Protein AF-A0A383BXE0-F1 (afdb_monomer_lite)

pLDDT: mean 88.2, std 10.71, range [55.31, 98.31]

Sequence (243 aa):
VATLEISNMLYALTADAVHRALTLAEAHLPPSVVTIILVLNEDNIRPATIVYRRQNRGQTRISANNARRIDILPSRVLNSPTNTTIYRWPEVAIGVALKGRVQFFDPEVPLRHQLAAVVSVGAKIGEGWNLWGSYFHDITNDFSTNRPPASSLPHVRSEINQYLVHGATGLDALYLERRGTFRENWHYRAYAGVLEEMYSGAGGEIIFQPFQSRFAFGASLNAVRRRDYDRGWGLLDWKVVTG

Radius of gyration: 24.39 Å; chains: 1; bounding box: 65×35×62 Å

Structure (mmCIF, N/CA/C/O backbone):
data_AF-A0A383BXE0-F1
#
_entry.id   AF-A0A383BXE0-F1
#
loop_
_atom_site.group_PDB
_atom_site.id
_atom_site.type_symbol
_atom_site.label_atom_id
_atom_site.label_alt_id
_atom_site.label_comp_id
_atom_site.label_asym_id
_atom_site.label_entity_id
_atom_site.label_seq_id
_atom_site.pdbx_PDB_ins_code
_atom_site.Cartn_x
_atom_site.Cartn_y
_atom_site.Cartn_z
_atom_site.occupancy
_atom_site.B_iso_or_equiv
_atom_site.auth_seq_id
_atom_site.auth_comp_id
_atom_site.auth_asym_id
_atom_site.auth_atom_id
_atom_site.pdbx_PDB_model_num
ATOM 1 N N . VAL A 1 1 ? -19.764 -6.899 29.236 1.00 91.12 1 VAL A N 1
ATOM 2 C CA . VAL A 1 1 ? -19.142 -6.065 28.175 1.00 91.12 1 VAL A CA 1
ATOM 3 C C . VAL A 1 1 ? -18.747 -6.991 27.041 1.00 91.12 1 VAL A C 1
ATOM 5 O O . VAL A 1 1 ? -18.363 -8.112 27.342 1.00 91.12 1 VAL A O 1
ATOM 8 N N . ALA A 1 2 ? -18.862 -6.566 25.787 1.00 92.81 2 ALA A N 1
ATOM 9 C CA . ALA A 1 2 ? -18.345 -7.304 24.636 1.00 92.81 2 ALA A CA 1
ATOM 10 C C . ALA A 1 2 ? -17.391 -6.406 23.849 1.00 92.81 2 ALA A C 1
ATOM 12 O O . ALA A 1 2 ? -17.671 -5.217 23.702 1.00 92.81 2 ALA A O 1
ATOM 13 N N . THR A 1 3 ? -16.295 -6.969 23.344 1.00 93.88 3 THR A N 1
ATOM 14 C CA . THR A 1 3 ? -15.369 -6.254 22.463 1.00 93.88 3 THR A CA 1
ATOM 15 C C . THR A 1 3 ? -15.400 -6.897 21.086 1.00 93.88 3 THR A C 1
ATOM 17 O O . THR A 1 3 ? -15.281 -8.114 20.977 1.00 93.88 3 THR A O 1
ATOM 20 N N . LEU A 1 4 ? -15.583 -6.083 20.055 1.00 93.31 4 LEU A N 1
ATOM 21 C CA . LEU A 1 4 ? -15.674 -6.488 18.660 1.00 93.31 4 LEU A CA 1
ATOM 22 C C . LEU A 1 4 ? -14.632 -5.702 17.866 1.00 93.31 4 LEU A C 1
ATOM 24 O O . LEU A 1 4 ? -14.437 -4.519 18.126 1.00 93.31 4 LEU A O 1
ATOM 28 N N . GLU A 1 5 ? -13.991 -6.338 16.894 1.00 92.38 5 GLU A N 1
ATOM 29 C CA . GLU A 1 5 ? -13.170 -5.656 15.893 1.00 92.38 5 GLU A CA 1
ATOM 30 C C . GLU A 1 5 ? -13.887 -5.734 14.552 1.00 92.38 5 GLU A C 1
ATOM 32 O O . GLU A 1 5 ? -14.387 -6.801 14.188 1.00 92.38 5 GLU A O 1
ATOM 37 N N . ILE A 1 6 ? -13.967 -4.616 13.833 1.00 91.75 6 ILE A N 1
ATOM 38 C CA . ILE A 1 6 ? -14.583 -4.582 12.506 1.00 91.75 6 ILE A CA 1
ATOM 39 C C . ILE A 1 6 ? -13.658 -3.938 11.489 1.00 91.75 6 ILE A C 1
ATOM 41 O O . ILE A 1 6 ? -12.983 -2.955 11.786 1.00 91.75 6 ILE A O 1
ATOM 45 N N . SER A 1 7 ? -13.713 -4.450 10.265 1.00 89.38 7 SER A N 1
ATOM 46 C CA . SER A 1 7 ? -13.117 -3.809 9.101 1.00 89.38 7 SER A CA 1
ATOM 47 C C . SER A 1 7 ? -14.194 -3.368 8.131 1.00 89.38 7 SER A C 1
ATOM 49 O O . SER A 1 7 ? -15.120 -4.121 7.828 1.00 89.38 7 SER A O 1
ATOM 51 N N . ASN A 1 8 ? -14.075 -2.134 7.646 1.00 89.00 8 ASN A N 1
ATOM 52 C CA . ASN A 1 8 ? -14.979 -1.604 6.641 1.00 89.00 8 ASN A CA 1
ATOM 53 C C . ASN A 1 8 ? -14.431 -1.892 5.236 1.00 89.00 8 ASN A C 1
ATOM 55 O O . ASN A 1 8 ? -13.456 -1.283 4.814 1.00 89.00 8 ASN A O 1
ATOM 59 N N . MET A 1 9 ? -15.064 -2.826 4.524 1.00 79.81 9 MET A N 1
ATOM 60 C CA . MET A 1 9 ? -14.695 -3.202 3.149 1.00 79.81 9 MET A CA 1
ATOM 61 C C . MET A 1 9 ? -15.760 -2.817 2.113 1.00 79.81 9 MET A C 1
ATOM 63 O O . MET A 1 9 ? -15.552 -3.017 0.923 1.00 79.81 9 MET A O 1
ATOM 67 N N . LEU A 1 10 ? -16.920 -2.319 2.557 1.00 84.62 10 LEU A N 1
ATOM 68 C CA . LEU A 1 10 ? -18.111 -2.163 1.711 1.00 84.62 10 LEU A CA 1
ATOM 69 C C . LEU A 1 10 ? -18.700 -0.753 1.749 1.00 84.62 10 LEU A C 1
ATOM 71 O O . LEU A 1 10 ? -19.227 -0.287 0.743 1.00 84.62 10 LEU A O 1
ATOM 75 N N . TYR A 1 11 ? -18.663 -0.085 2.902 1.00 89.25 11 TYR A N 1
ATOM 76 C CA . TYR A 1 11 ? -19.326 1.202 3.085 1.00 89.25 11 TYR A CA 1
ATOM 77 C C . TYR A 1 11 ? -18.372 2.344 2.747 1.00 89.25 11 TYR A C 1
ATOM 79 O O . TYR A 1 11 ? -17.211 2.322 3.148 1.00 89.25 11 TYR A O 1
ATOM 87 N N . ALA A 1 12 ? -18.877 3.381 2.078 1.00 89.81 12 ALA A N 1
ATOM 88 C CA . ALA A 1 12 ? -18.089 4.577 1.781 1.00 89.81 12 ALA A CA 1
ATOM 89 C C . ALA A 1 12 ? -17.698 5.350 3.055 1.00 89.81 12 ALA A C 1
ATOM 91 O O . ALA A 1 12 ? -16.615 5.921 3.129 1.00 89.81 12 ALA A O 1
ATOM 92 N N . LEU A 1 13 ? -18.573 5.349 4.068 1.00 90.75 13 LEU A N 1
ATOM 93 C CA . LEU A 1 13 ? -18.340 5.998 5.354 1.00 90.75 13 LEU A CA 1
ATOM 94 C C . LEU A 1 13 ? -18.167 4.953 6.456 1.00 90.75 13 LEU A C 1
ATOM 96 O O . LEU A 1 13 ? -19.032 4.098 6.663 1.00 90.75 13 LEU A O 1
ATOM 100 N N . THR A 1 14 ? -17.098 5.080 7.245 1.00 89.81 14 THR A N 1
ATOM 101 C CA . THR A 1 14 ? -16.869 4.222 8.420 1.00 89.81 14 THR A CA 1
ATOM 102 C C . THR A 1 14 ? -18.019 4.324 9.431 1.00 89.81 14 THR A C 1
ATOM 104 O O . THR A 1 14 ? -18.360 3.337 10.080 1.00 89.81 14 THR A O 1
ATOM 107 N N . ALA A 1 15 ? -18.693 5.477 9.515 1.00 88.69 15 ALA A N 1
ATOM 108 C CA . ALA A 1 15 ? -19.870 5.663 10.365 1.00 88.69 15 ALA A CA 1
ATOM 109 C C . ALA A 1 15 ? -21.034 4.712 10.015 1.00 88.69 15 ALA A C 1
ATOM 111 O O . ALA A 1 15 ? -21.687 4.198 10.924 1.00 88.69 15 ALA A O 1
ATOM 112 N N . ASP A 1 16 ? -21.259 4.416 8.731 1.00 91.31 16 ASP A N 1
ATOM 113 C CA . ASP A 1 16 ? -22.326 3.503 8.295 1.00 91.31 16 ASP A CA 1
ATOM 114 C C . ASP A 1 16 ? -21.989 2.050 8.644 1.00 91.31 16 ASP A C 1
ATOM 116 O O . ASP A 1 16 ? -22.837 1.307 9.150 1.00 91.31 16 ASP A O 1
ATOM 120 N N . ALA A 1 17 ? -20.722 1.660 8.460 1.00 92.25 17 ALA A N 1
ATOM 121 C CA . ALA A 1 17 ? -20.222 0.354 8.882 1.00 92.25 17 ALA A CA 1
ATOM 122 C C . ALA A 1 17 ? -20.379 0.161 10.400 1.00 92.25 17 ALA A C 1
ATOM 124 O O . ALA A 1 17 ? -20.851 -0.884 10.856 1.00 92.25 17 ALA A O 1
ATOM 125 N N . VAL A 1 18 ? -20.054 1.194 11.182 1.00 91.75 18 VAL A N 1
ATOM 126 C CA . VAL A 1 18 ? -20.250 1.222 12.638 1.00 91.75 18 VAL A CA 1
ATOM 127 C C . VAL A 1 18 ? -21.726 1.101 12.996 1.00 91.75 18 VAL A C 1
ATOM 129 O O . VAL A 1 18 ? -22.082 0.259 13.820 1.00 91.75 18 VAL A O 1
ATOM 132 N N . HIS A 1 19 ? -22.601 1.893 12.374 1.00 89.81 19 HIS A N 1
ATOM 133 C CA . HIS A 1 19 ? -24.039 1.834 12.626 1.00 89.81 19 HIS A CA 1
ATOM 134 C C . HIS A 1 19 ? -24.594 0.431 12.360 1.00 89.81 19 HIS A C 1
ATOM 136 O O . HIS A 1 19 ? -25.335 -0.115 13.185 1.00 89.81 19 HIS A O 1
ATOM 142 N N . ARG A 1 20 ? -24.193 -0.192 11.244 1.00 90.88 20 ARG A N 1
ATOM 143 C CA . ARG A 1 20 ? -24.579 -1.565 10.911 1.00 90.88 20 ARG A CA 1
ATOM 144 C C . ARG A 1 20 ? -24.078 -2.562 11.953 1.00 90.88 20 ARG A C 1
ATOM 146 O O . ARG A 1 20 ? -24.867 -3.387 12.415 1.00 90.88 20 ARG A O 1
ATOM 153 N N . ALA A 1 21 ? -22.803 -2.485 12.330 1.00 92.19 21 ALA A N 1
ATOM 154 C CA . ALA A 1 21 ? -22.199 -3.386 13.307 1.00 92.19 21 ALA A CA 1
ATOM 155 C C . ALA A 1 21 ? -22.894 -3.289 14.672 1.00 92.19 21 ALA A C 1
ATOM 157 O O . ALA A 1 21 ? -23.269 -4.309 15.249 1.00 92.19 21 ALA A O 1
ATOM 158 N N . LEU A 1 22 ? -23.136 -2.070 15.159 1.00 90.62 22 LEU A N 1
ATOM 159 C CA . LEU A 1 22 ? -23.835 -1.844 16.422 1.00 90.62 22 LEU A CA 1
ATOM 160 C C . LEU A 1 22 ? -25.296 -2.307 16.360 1.00 90.62 22 LEU A C 1
ATOM 162 O O . LEU A 1 22 ? -25.785 -2.880 17.328 1.00 90.62 22 LEU A O 1
ATOM 166 N N . THR A 1 23 ? -25.984 -2.113 15.231 1.00 89.19 23 THR A N 1
ATOM 167 C CA . THR A 1 23 ? -27.375 -2.568 15.046 1.00 89.19 23 THR A CA 1
ATOM 168 C C . THR A 1 23 ? -27.479 -4.091 15.122 1.00 89.19 23 THR A C 1
ATOM 170 O O . THR A 1 23 ? -28.344 -4.623 15.816 1.00 89.19 23 THR A O 1
ATOM 173 N N . LEU A 1 24 ? -26.568 -4.808 14.456 1.00 90.12 24 LEU A N 1
ATOM 174 C CA . LEU A 1 24 ? -26.498 -6.269 14.541 1.00 90.12 24 LEU A CA 1
ATOM 175 C C . LEU A 1 24 ? -26.139 -6.728 15.958 1.00 90.12 24 LEU A C 1
ATOM 177 O O . LEU A 1 24 ? -26.742 -7.662 16.481 1.00 90.12 24 LEU A O 1
ATOM 181 N N . ALA A 1 25 ? -25.194 -6.051 16.606 1.00 90.00 25 ALA A N 1
ATOM 182 C CA . ALA A 1 25 ? -24.795 -6.381 17.965 1.00 90.00 25 ALA A CA 1
ATOM 183 C C . ALA A 1 25 ? -25.928 -6.148 18.983 1.00 90.00 25 ALA A C 1
ATOM 185 O O . ALA A 1 25 ? -26.097 -6.951 19.896 1.00 90.00 25 ALA A O 1
ATOM 186 N N . GLU A 1 26 ? -26.751 -5.109 18.811 1.00 86.88 26 GLU A N 1
ATOM 187 C CA . GLU A 1 26 ? -27.954 -4.894 19.626 1.00 86.88 26 GLU A CA 1
ATOM 188 C C . GLU A 1 26 ? -28.965 -6.036 19.483 1.00 86.88 26 GLU A C 1
ATOM 190 O O . GLU A 1 26 ? -29.548 -6.450 20.486 1.00 86.88 26 GLU A O 1
ATOM 195 N N . ALA A 1 27 ? -29.141 -6.561 18.268 1.00 88.12 27 ALA A N 1
ATOM 196 C CA . ALA A 1 27 ? -30.085 -7.639 17.984 1.00 88.12 27 ALA A CA 1
ATOM 197 C C . ALA A 1 27 ? -29.598 -9.023 18.451 1.00 88.12 27 ALA A C 1
ATOM 199 O O . ALA A 1 27 ? -30.415 -9.844 18.865 1.00 88.12 27 ALA A O 1
ATOM 200 N N . HIS A 1 28 ? -28.290 -9.292 18.382 1.00 89.25 28 HIS A N 1
ATOM 201 C CA . HIS A 1 28 ? -27.746 -10.644 18.560 1.00 89.25 28 HIS A CA 1
ATOM 202 C C . HIS A 1 28 ? -26.954 -10.864 19.855 1.00 89.25 28 HIS A C 1
ATOM 204 O O . HIS A 1 28 ? -26.787 -12.013 20.263 1.00 89.25 28 HIS A O 1
ATOM 210 N N . LEU A 1 29 ? -26.453 -9.815 20.522 1.00 89.94 29 LEU A N 1
ATOM 211 C CA . LEU A 1 29 ? -25.707 -10.009 21.768 1.00 89.94 29 LEU A CA 1
ATOM 212 C C . LEU A 1 29 ? -26.643 -10.284 22.958 1.00 89.94 29 LEU A C 1
ATOM 214 O O . LEU A 1 29 ? -27.669 -9.604 23.096 1.00 89.94 29 LEU A O 1
ATOM 218 N N . PRO A 1 30 ? -26.256 -11.193 23.879 1.00 91.00 30 PRO A N 1
ATOM 219 C CA . PRO A 1 30 ? -27.046 -11.519 25.063 1.00 91.00 30 PRO A CA 1
ATOM 220 C C . PRO A 1 30 ? -27.429 -10.276 25.883 1.00 91.00 30 PRO A C 1
ATOM 222 O O . PRO A 1 30 ? -26.625 -9.341 25.971 1.00 91.00 30 PRO A O 1
ATOM 225 N N . PRO A 1 31 ? -28.597 -10.254 26.552 1.00 87.31 31 PRO A N 1
ATOM 226 C CA . PRO A 1 31 ? -29.026 -9.120 27.383 1.00 87.31 31 PRO A CA 1
ATOM 227 C C . PRO A 1 31 ? -28.061 -8.757 28.527 1.00 87.31 31 PRO A C 1
ATOM 229 O O . PRO A 1 31 ? -28.065 -7.625 29.006 1.00 87.31 31 PRO A O 1
ATOM 232 N N . SER A 1 32 ? -27.208 -9.697 28.954 1.00 91.38 32 SER A N 1
ATOM 233 C CA . SER A 1 32 ? -26.160 -9.478 29.963 1.00 91.38 32 SER A CA 1
ATOM 234 C C . SER A 1 32 ? -25.040 -8.540 29.491 1.00 91.38 32 SER A C 1
ATOM 236 O O . SER A 1 32 ? -24.306 -7.970 30.301 1.00 91.38 32 SER A O 1
ATOM 238 N N . VAL A 1 33 ? -24.887 -8.345 28.179 1.00 91.62 33 VAL A N 1
ATOM 239 C CA . VAL A 1 33 ? -23.937 -7.381 27.624 1.00 91.62 33 VAL A CA 1
ATOM 240 C C . VAL A 1 33 ? -24.580 -5.999 27.631 1.00 91.62 33 VAL A C 1
ATOM 242 O O . VAL A 1 33 ? -25.530 -5.770 26.899 1.00 91.62 33 VAL A O 1
ATOM 245 N N . VAL A 1 34 ? -24.035 -5.059 28.407 1.00 91.00 34 VAL A N 1
ATOM 246 C CA . VAL A 1 34 ? -24.540 -3.668 28.483 1.00 91.00 34 VAL A CA 1
ATOM 247 C C . VAL A 1 34 ? -23.685 -2.683 27.674 1.00 91.00 34 VAL A C 1
ATOM 249 O O . VAL A 1 34 ? -24.190 -1.693 27.149 1.00 91.00 34 VAL A O 1
ATOM 252 N N . THR A 1 35 ? -22.393 -2.975 27.521 1.00 92.75 35 THR A N 1
ATOM 253 C CA . THR A 1 35 ? -21.432 -2.125 26.804 1.00 92.75 35 THR A CA 1
ATOM 254 C C . THR A 1 35 ? -20.768 -2.915 25.691 1.00 92.75 35 THR A C 1
ATOM 256 O O . THR A 1 35 ? -20.320 -4.044 25.923 1.00 92.75 35 THR A O 1
ATOM 259 N N . ILE A 1 36 ? -20.682 -2.296 24.518 1.00 93.12 36 ILE A N 1
ATOM 260 C CA . ILE A 1 36 ? -19.968 -2.790 23.346 1.00 93.12 36 ILE A CA 1
ATOM 261 C C . ILE A 1 36 ? -18.751 -1.894 23.133 1.00 93.12 36 ILE A C 1
ATOM 263 O O . ILE A 1 36 ? -18.877 -0.675 23.086 1.00 93.12 36 ILE A O 1
ATOM 267 N N . ILE A 1 37 ? -17.577 -2.498 23.016 1.00 94.69 37 ILE A N 1
ATOM 268 C CA . ILE A 1 37 ? -16.335 -1.831 22.638 1.00 94.69 37 ILE A CA 1
ATOM 269 C C . ILE A 1 37 ? -16.033 -2.269 21.208 1.00 94.69 37 ILE A C 1
ATOM 271 O O . ILE A 1 37 ? -15.761 -3.437 20.966 1.00 94.69 37 ILE A O 1
ATOM 275 N N . LEU A 1 38 ? -16.121 -1.355 20.258 1.00 94.44 38 LEU A N 1
ATOM 276 C CA . LEU A 1 38 ? -15.943 -1.613 18.839 1.00 94.44 38 LEU A CA 1
ATOM 277 C C . LEU A 1 38 ? -14.611 -1.016 18.382 1.00 94.44 38 LEU A C 1
ATOM 279 O O . LEU A 1 38 ? -14.475 0.198 18.259 1.00 94.44 38 LEU A O 1
ATOM 283 N N . VAL A 1 39 ? -13.619 -1.866 18.163 1.00 94.00 39 VAL A N 1
ATOM 284 C CA . VAL A 1 39 ? -12.316 -1.482 17.619 1.00 94.00 39 VAL A CA 1
ATOM 285 C C . VAL A 1 39 ? -12.444 -1.379 16.103 1.00 94.00 39 VAL A C 1
ATOM 287 O O . VAL A 1 39 ? -12.858 -2.335 15.443 1.00 94.00 39 VAL A O 1
ATOM 290 N N . LEU A 1 40 ? -12.110 -0.215 15.548 1.00 93.12 40 LEU A N 1
ATOM 291 C CA . LEU A 1 40 ? -12.050 -0.038 14.101 1.00 93.12 40 LEU A CA 1
ATOM 292 C C . LEU A 1 40 ? -10.729 -0.601 13.588 1.00 93.12 40 LEU A C 1
ATOM 294 O O . LEU A 1 40 ? -9.679 -0.302 14.151 1.00 93.12 40 LEU A O 1
ATOM 298 N N . ASN A 1 41 ? -10.786 -1.395 12.527 1.00 91.31 41 ASN A N 1
ATOM 299 C CA . ASN A 1 41 ? -9.634 -1.918 11.811 1.00 91.31 41 ASN A CA 1
ATOM 300 C C . ASN A 1 41 ? -9.742 -1.507 10.335 1.00 91.31 41 ASN A C 1
ATOM 302 O O . ASN A 1 41 ? -10.474 -2.112 9.550 1.00 91.31 41 ASN A O 1
ATOM 306 N N . GLU A 1 42 ? -8.990 -0.480 9.961 1.00 87.94 42 GLU A N 1
ATOM 307 C CA . GLU A 1 42 ? -8.827 -0.020 8.588 1.00 87.94 42 GLU A CA 1
ATOM 308 C C . GLU A 1 42 ? -7.505 -0.576 8.047 1.00 87.94 42 GLU A C 1
ATOM 310 O O . GLU A 1 42 ? -6.428 -0.070 8.342 1.00 87.94 42 GLU A O 1
ATOM 315 N N . ASP A 1 43 ? -7.584 -1.676 7.298 1.00 85.50 43 ASP A N 1
ATOM 316 C CA . ASP A 1 43 ? -6.423 -2.329 6.676 1.00 85.50 43 ASP A CA 1
ATOM 317 C C . ASP A 1 43 ? -5.284 -2.671 7.665 1.00 85.50 43 ASP A C 1
ATOM 319 O O . ASP A 1 43 ? -4.109 -2.382 7.455 1.00 85.50 43 ASP A O 1
ATOM 323 N N . ASN A 1 44 ? -5.656 -3.296 8.785 1.00 89.31 44 ASN A N 1
ATOM 324 C CA . ASN A 1 44 ? -4.833 -3.644 9.953 1.00 89.31 44 ASN A CA 1
ATOM 325 C C . ASN A 1 44 ? -4.311 -2.471 10.790 1.00 89.31 44 ASN A C 1
ATOM 327 O O . ASN A 1 44 ? -3.702 -2.694 11.845 1.00 89.31 44 ASN A O 1
ATOM 331 N N . ILE A 1 45 ? -4.627 -1.238 10.403 1.00 91.19 45 ILE A N 1
ATOM 332 C CA . ILE A 1 45 ? -4.444 -0.049 11.228 1.00 91.19 45 ILE A CA 1
ATOM 333 C C . ILE A 1 45 ? -5.691 0.127 12.091 1.00 91.19 45 ILE A C 1
ATOM 335 O O . ILE A 1 45 ? -6.821 0.054 11.622 1.00 91.19 45 ILE A O 1
ATOM 339 N N . ARG A 1 46 ? -5.489 0.350 13.387 1.00 92.50 46 ARG A N 1
ATOM 340 C CA . ARG A 1 46 ? -6.572 0.573 14.350 1.00 92.50 46 ARG A CA 1
ATOM 341 C C . ARG A 1 46 ? -6.577 2.039 14.755 1.00 92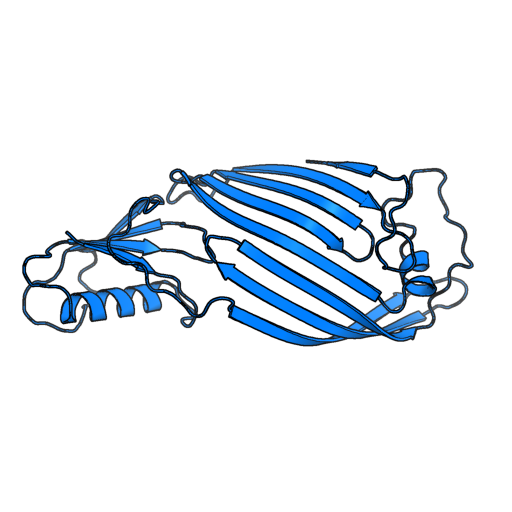.50 46 ARG A C 1
ATOM 343 O O . ARG A 1 46 ? -5.829 2.370 15.670 1.00 92.50 46 ARG A O 1
ATOM 350 N N . PRO A 1 47 ? -7.323 2.930 14.085 1.00 88.75 47 PRO A N 1
ATOM 351 C CA . PRO A 1 47 ? -7.229 4.367 14.343 1.00 88.75 47 PRO A CA 1
ATOM 352 C C . PRO A 1 47 ? -7.986 4.800 15.606 1.00 88.75 47 PRO A C 1
ATOM 354 O O . PRO A 1 47 ? -7.566 5.727 16.294 1.00 88.75 47 PRO A O 1
ATOM 357 N N . ALA A 1 48 ? -9.094 4.133 15.935 1.00 91.88 48 ALA A N 1
ATOM 358 C CA . ALA A 1 48 ? -9.945 4.514 17.058 1.00 91.88 48 ALA A CA 1
ATOM 359 C C . ALA A 1 48 ? -10.771 3.339 17.590 1.00 91.88 48 ALA A C 1
ATOM 361 O O . ALA A 1 48 ? -10.980 2.327 16.915 1.00 91.88 48 ALA A O 1
ATOM 362 N N . THR A 1 49 ? -11.282 3.519 18.805 1.00 93.94 49 THR A N 1
ATOM 363 C CA . THR A 1 49 ? -12.204 2.594 19.462 1.00 93.94 49 THR A CA 1
ATOM 364 C C . THR A 1 49 ? -13.508 3.312 19.778 1.00 93.94 49 THR A C 1
ATOM 366 O O . THR A 1 49 ? -13.502 4.413 20.313 1.00 93.94 49 THR A O 1
ATOM 369 N N . ILE A 1 50 ? -14.640 2.681 19.496 1.00 93.19 50 ILE A N 1
ATOM 370 C CA . ILE A 1 50 ? -15.969 3.220 19.776 1.00 93.19 50 ILE A CA 1
ATOM 371 C C . ILE A 1 50 ? -16.571 2.446 20.944 1.00 93.19 50 ILE A C 1
ATOM 373 O O . ILE A 1 50 ? -16.778 1.240 20.862 1.00 93.19 50 ILE A O 1
ATOM 377 N N . VAL A 1 51 ? -16.880 3.128 22.039 1.00 94.06 51 VAL A N 1
ATOM 378 C CA . VAL A 1 51 ? -17.583 2.549 23.185 1.00 94.06 51 VAL A CA 1
ATOM 379 C C . VAL A 1 51 ? -19.050 2.928 23.100 1.00 94.06 51 VAL A C 1
ATOM 381 O O . VAL A 1 51 ? -19.402 4.100 23.157 1.00 94.06 51 VAL A O 1
ATOM 384 N N . TYR A 1 52 ? -19.911 1.924 22.987 1.00 92.44 52 TYR A N 1
ATOM 385 C CA . TYR A 1 52 ? -21.351 2.085 22.868 1.00 92.44 52 TYR A CA 1
ATOM 386 C C . TYR A 1 52 ? -22.088 1.454 24.056 1.00 92.44 52 TYR A C 1
ATOM 388 O O . TYR A 1 52 ? -21.924 0.269 24.360 1.00 92.44 52 TYR A O 1
ATOM 396 N N . ARG A 1 53 ? -22.931 2.246 24.728 1.00 91.50 53 ARG A N 1
ATOM 397 C CA . ARG A 1 53 ? -23.814 1.795 25.818 1.00 91.50 53 ARG A CA 1
ATOM 398 C C . ARG A 1 53 ? -25.179 1.378 25.260 1.00 91.50 53 ARG A C 1
ATOM 400 O O . ARG A 1 53 ? -25.966 2.238 24.844 1.00 91.50 53 ARG A O 1
ATOM 407 N N . ARG A 1 54 ? -25.478 0.074 25.302 1.00 87.69 54 ARG A N 1
ATOM 408 C CA . ARG A 1 54 ? -26.690 -0.522 24.715 1.00 87.69 54 ARG A CA 1
ATOM 409 C C . ARG A 1 54 ? -27.977 0.053 25.292 1.00 87.69 54 ARG A C 1
ATOM 411 O O . ARG A 1 54 ? -28.043 0.478 26.449 1.00 87.69 54 ARG A O 1
ATOM 418 N N . GLN A 1 55 ? -29.019 0.074 24.469 1.00 79.94 55 GLN A N 1
ATOM 419 C CA . GLN A 1 55 ? -30.318 0.649 24.830 1.00 79.94 55 GLN A CA 1
ATOM 420 C C . GLN A 1 55 ? -31.182 -0.298 25.678 1.00 79.94 55 GLN A C 1
ATOM 422 O O . GLN A 1 55 ? -32.083 0.184 26.361 1.00 79.94 55 GLN A O 1
ATOM 427 N N . ASN A 1 56 ? -30.872 -1.604 25.694 1.00 65.81 56 ASN A N 1
ATOM 428 C CA . ASN A 1 56 ? -31.467 -2.638 26.558 1.00 65.81 56 ASN A CA 1
ATOM 429 C C . ASN A 1 56 ? -33.013 -2.601 26.639 1.00 65.81 56 ASN A C 1
ATOM 431 O O . ASN A 1 56 ? -33.598 -2.703 27.715 1.00 65.81 56 ASN A O 1
ATOM 435 N N . ARG A 1 57 ? -33.692 -2.437 25.491 1.00 60.31 57 ARG A N 1
ATOM 436 C CA . ARG A 1 57 ? -35.171 -2.363 25.403 1.00 60.31 57 ARG A CA 1
ATOM 437 C C . ARG A 1 57 ? -35.803 -3.138 24.236 1.00 60.31 57 ARG A C 1
ATOM 439 O O . ARG A 1 57 ? -36.924 -2.834 23.850 1.00 60.31 57 ARG A O 1
ATOM 446 N N . GLY A 1 58 ? -35.097 -4.094 23.626 1.00 56.41 58 GLY A N 1
ATOM 447 C CA . GLY A 1 58 ? -35.620 -4.827 22.457 1.00 56.41 58 GLY A CA 1
ATOM 448 C C . GLY A 1 58 ? -35.852 -3.949 21.215 1.00 56.41 58 GLY A C 1
ATOM 449 O O . GLY A 1 58 ? -36.499 -4.376 20.264 1.00 56.41 58 GLY A O 1
ATOM 450 N N . GLN A 1 59 ? -35.337 -2.715 21.213 1.00 59.03 59 GLN A N 1
ATOM 451 C CA . GLN A 1 59 ? -35.390 -1.820 20.064 1.00 59.03 59 GLN A CA 1
ATOM 452 C C . GLN A 1 59 ? -34.249 -2.168 19.108 1.00 59.03 59 GLN A C 1
ATOM 454 O O . GLN A 1 59 ? -33.080 -2.124 19.475 1.00 59.03 59 GLN A O 1
ATOM 459 N N . THR A 1 60 ? -34.598 -2.501 17.870 1.00 59.31 60 THR A N 1
ATOM 460 C CA . THR A 1 60 ? -33.659 -2.899 16.809 1.00 59.31 60 THR A CA 1
ATOM 461 C C . THR A 1 60 ? -33.114 -1.715 16.006 1.00 59.31 60 THR A C 1
ATOM 463 O O . THR A 1 60 ? -32.389 -1.913 15.037 1.00 59.31 60 THR A O 1
ATOM 466 N N . ARG A 1 61 ? -33.467 -0.475 16.373 1.00 61.06 61 ARG A N 1
ATOM 467 C CA . ARG A 1 61 ? -33.051 0.748 15.671 1.00 61.06 61 ARG A CA 1
ATOM 468 C C . ARG A 1 61 ? -32.232 1.645 16.589 1.00 61.06 61 ARG A C 1
ATOM 470 O O . ARG A 1 61 ? -32.723 2.104 17.617 1.00 61.06 61 ARG A O 1
ATOM 477 N N . ILE A 1 62 ? -31.008 1.956 16.175 1.00 64.00 62 ILE A N 1
ATOM 478 C CA . ILE A 1 62 ? -30.162 2.941 16.850 1.00 64.00 62 ILE A CA 1
ATOM 479 C C . ILE A 1 62 ? -30.591 4.337 16.385 1.00 64.00 62 ILE A C 1
ATOM 481 O O . ILE A 1 62 ? -30.339 4.721 15.248 1.00 64.00 62 ILE A O 1
ATOM 485 N N . SER A 1 63 ? -31.258 5.098 17.255 1.00 61.66 63 SER A N 1
ATOM 486 C CA . SER A 1 63 ? -31.577 6.506 16.982 1.00 61.66 63 SER A CA 1
ATOM 487 C C . SER A 1 63 ? -30.326 7.388 17.067 1.00 61.66 63 SER A C 1
ATOM 489 O O . SER A 1 63 ? -29.623 7.373 18.082 1.00 61.66 63 SER A O 1
ATOM 491 N N . ALA A 1 64 ? -30.081 8.189 16.024 1.00 56.22 64 ALA A N 1
ATOM 492 C CA . ALA A 1 64 ? -28.957 9.129 15.923 1.00 56.22 64 ALA A CA 1
ATOM 493 C C . ALA A 1 64 ? -28.945 10.198 17.038 1.00 56.22 64 ALA A C 1
ATOM 495 O O . ALA A 1 64 ? -27.897 10.748 17.361 1.00 56.22 64 ALA A O 1
ATOM 496 N N . ASN A 1 65 ? -30.085 10.439 17.696 1.00 56.38 65 ASN A N 1
ATOM 497 C CA . ASN A 1 65 ? -30.227 11.448 18.753 1.00 56.38 65 ASN A CA 1
ATOM 498 C C . ASN A 1 65 ? -29.609 11.048 20.110 1.00 56.38 65 ASN A C 1
ATOM 500 O O . ASN A 1 65 ? -29.683 11.811 21.070 1.00 56.38 65 ASN A O 1
ATOM 504 N N . ASN A 1 66 ? -28.979 9.874 20.215 1.00 62.09 66 ASN A N 1
ATOM 505 C CA . ASN A 1 66 ? -28.394 9.366 21.458 1.00 62.09 66 ASN A CA 1
ATOM 506 C C . ASN A 1 66 ? -26.856 9.467 21.500 1.00 62.09 66 ASN A C 1
ATOM 508 O O . ASN A 1 66 ? -26.190 8.537 21.957 1.00 62.09 66 ASN A O 1
ATOM 512 N N . ALA A 1 67 ? -26.280 10.601 21.083 1.00 62.00 67 ALA A N 1
ATOM 513 C CA . ALA A 1 67 ? -24.828 10.839 21.116 1.00 62.00 67 ALA A CA 1
ATOM 514 C C . ALA A 1 67 ? -24.185 10.552 22.492 1.00 62.00 67 ALA A C 1
ATOM 516 O O . ALA A 1 67 ? -23.073 10.047 22.561 1.00 62.00 67 ALA A O 1
ATOM 517 N N . ARG A 1 68 ? -24.922 10.744 23.599 1.00 72.38 68 ARG A N 1
ATOM 518 C CA . ARG A 1 68 ? -24.470 10.451 24.980 1.00 72.38 68 ARG A CA 1
ATOM 519 C C . ARG A 1 68 ? -24.151 8.972 25.261 1.00 72.38 68 ARG A C 1
ATOM 521 O O . ARG A 1 68 ? -23.708 8.630 26.355 1.00 72.38 68 ARG A O 1
ATOM 528 N N . ARG A 1 69 ? -24.446 8.070 24.324 1.00 81.94 69 ARG A N 1
ATOM 529 C CA . ARG A 1 69 ? -24.185 6.629 24.450 1.00 81.94 69 ARG A CA 1
ATOM 530 C C . ARG A 1 69 ? -22.911 6.188 23.747 1.00 81.94 69 ARG A C 1
ATOM 532 O O . ARG A 1 69 ? -22.556 5.023 23.910 1.00 81.94 69 ARG A O 1
ATOM 539 N N . ILE A 1 70 ? -22.286 7.073 22.973 1.00 87.94 70 ILE A N 1
ATOM 540 C CA . ILE A 1 70 ? -21.110 6.782 22.164 1.00 87.94 70 ILE A CA 1
ATOM 541 C C . ILE A 1 70 ? -19.950 7.621 22.683 1.00 87.94 70 ILE A C 1
ATOM 543 O O . ILE A 1 70 ? -19.991 8.844 22.603 1.00 87.94 70 ILE A O 1
ATOM 547 N N . ASP A 1 71 ? -18.908 6.948 23.152 1.00 90.50 71 ASP A N 1
ATOM 548 C CA . ASP A 1 71 ? -17.624 7.572 23.446 1.00 90.50 71 ASP A CA 1
ATOM 549 C C . ASP A 1 71 ? -16.613 7.082 22.404 1.00 90.50 71 ASP A C 1
ATOM 551 O O . ASP A 1 71 ? -16.502 5.879 22.158 1.00 90.50 71 ASP A O 1
ATOM 555 N N . ILE A 1 72 ? -15.881 8.000 21.772 1.00 90.88 72 ILE A N 1
ATOM 556 C CA . ILE A 1 72 ? -14.765 7.646 20.889 1.00 90.88 72 ILE A CA 1
ATOM 557 C C . ILE A 1 72 ? -13.495 7.746 21.723 1.00 90.88 72 ILE A C 1
ATOM 559 O O . ILE A 1 72 ? -13.226 8.775 22.338 1.00 90.88 72 ILE A O 1
ATOM 563 N N . LEU A 1 73 ? -12.736 6.662 21.746 1.00 92.44 73 LEU A N 1
ATOM 564 C CA . LEU A 1 73 ? -11.504 6.503 22.495 1.00 92.44 73 LEU A CA 1
ATOM 565 C C . LEU A 1 73 ? -10.329 6.252 21.538 1.00 92.44 73 LEU A C 1
ATOM 567 O O . LEU A 1 73 ? -10.547 5.876 20.377 1.00 92.44 73 LEU A O 1
ATOM 571 N N . PRO A 1 74 ? -9.089 6.404 22.032 1.00 90.75 74 PRO A N 1
ATOM 572 C CA . PRO A 1 74 ? -7.888 6.065 21.287 1.00 90.75 74 PRO A CA 1
ATOM 573 C C . PRO A 1 74 ? -7.871 4.643 20.720 1.00 90.75 74 PRO A C 1
ATOM 575 O O . PRO A 1 74 ? -8.680 3.765 21.052 1.00 90.75 74 PRO A O 1
ATOM 578 N N . SER A 1 75 ? -6.895 4.423 19.847 1.00 87.88 75 SER A N 1
ATOM 579 C CA . SER A 1 75 ? -6.578 3.113 19.297 1.00 87.88 75 SER A CA 1
ATOM 580 C C . SER A 1 75 ? -6.400 2.050 20.388 1.00 87.88 75 SER A C 1
ATOM 582 O O . SER A 1 75 ? -5.731 2.274 21.396 1.00 87.88 75 SER A O 1
ATOM 584 N N . ARG A 1 76 ? -6.954 0.856 20.161 1.00 87.81 76 ARG A N 1
ATOM 585 C CA . ARG A 1 76 ? -6.797 -0.306 21.040 1.00 87.81 76 ARG A CA 1
ATOM 586 C C . ARG A 1 76 ? -6.456 -1.539 20.215 1.00 87.81 76 ARG A C 1
ATOM 588 O O . ARG A 1 76 ? -7.015 -1.725 19.143 1.00 87.81 76 ARG A O 1
ATOM 595 N N . VAL A 1 77 ? -5.584 -2.401 20.737 1.00 84.88 77 VAL A N 1
ATOM 596 C CA . VAL A 1 77 ? -5.259 -3.704 20.135 1.00 84.88 77 VAL A CA 1
ATOM 597 C C . VAL A 1 77 ? -5.940 -4.825 20.927 1.00 84.88 77 VAL A C 1
ATOM 599 O O . VAL A 1 77 ? -5.980 -4.799 22.160 1.00 84.88 77 VAL A O 1
ATOM 602 N N . LEU A 1 78 ? -6.508 -5.797 20.214 1.00 84.19 78 LEU A N 1
ATOM 603 C CA . LEU A 1 78 ? -7.138 -6.995 20.767 1.00 84.19 78 LEU A CA 1
ATOM 604 C C . LEU A 1 78 ? -6.147 -8.164 20.752 1.00 84.19 78 LEU A C 1
ATOM 606 O O . LEU A 1 78 ? -6.005 -8.852 19.750 1.00 84.19 78 LEU A O 1
ATOM 610 N N . ASN A 1 79 ? -5.472 -8.399 21.878 1.00 76.19 79 ASN A N 1
ATOM 611 C CA . ASN A 1 79 ? -4.383 -9.385 21.953 1.00 76.19 79 ASN A CA 1
ATOM 612 C C . ASN A 1 79 ? -4.858 -10.839 22.139 1.00 76.19 79 ASN A C 1
ATOM 614 O O . ASN A 1 79 ? -4.075 -11.769 21.969 1.00 76.19 79 ASN A O 1
ATOM 618 N N . SER A 1 80 ? -6.115 -11.061 22.535 1.00 82.81 80 SER A N 1
ATOM 619 C CA . SER A 1 80 ? -6.646 -12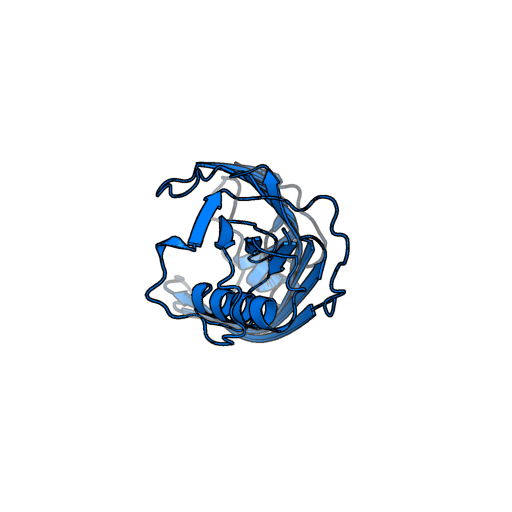.406 22.825 1.00 82.81 80 SER A CA 1
ATOM 620 C C . SER A 1 80 ? -8.148 -12.482 22.534 1.00 82.81 80 SER A C 1
ATOM 622 O O . SER A 1 80 ? -8.964 -12.471 23.460 1.00 82.81 80 SER A O 1
ATOM 624 N N . PRO A 1 81 ? -8.548 -12.478 21.252 1.00 85.12 81 PRO A N 1
ATOM 625 C CA . PRO A 1 81 ? -9.950 -12.622 20.890 1.00 85.12 81 PRO A CA 1
ATOM 626 C C . PRO A 1 81 ? -10.459 -14.024 21.256 1.00 85.12 81 PRO A C 1
ATOM 628 O O . PRO A 1 81 ? -9.832 -15.026 20.934 1.00 85.12 81 PRO A O 1
ATOM 631 N N . THR A 1 82 ? -11.625 -14.101 21.906 1.00 88.75 82 THR A N 1
ATOM 632 C CA . THR A 1 82 ? -12.292 -15.384 22.205 1.00 88.75 82 THR A CA 1
ATOM 633 C C . THR A 1 82 ? -12.744 -16.100 20.934 1.00 88.75 82 THR A C 1
ATOM 635 O O . THR A 1 82 ? -12.773 -17.322 20.888 1.00 88.75 82 THR A O 1
ATOM 638 N N . ASN A 1 83 ? -13.110 -15.330 19.909 1.00 86.62 83 ASN A N 1
ATOM 639 C CA . ASN A 1 83 ? -13.493 -15.833 18.600 1.00 86.62 83 ASN A CA 1
ATOM 640 C C . ASN A 1 83 ? -12.854 -14.946 17.539 1.00 86.62 83 ASN A C 1
ATOM 642 O O . ASN A 1 83 ? -12.888 -13.718 17.652 1.00 86.62 83 ASN A O 1
ATOM 646 N N . THR A 1 84 ? -12.317 -15.564 16.496 1.00 82.31 84 THR A N 1
ATOM 647 C CA . THR A 1 84 ? -11.865 -14.878 15.292 1.00 82.31 84 THR A CA 1
ATOM 648 C C . THR A 1 84 ? -12.763 -15.287 14.142 1.00 82.31 84 THR A C 1
ATOM 650 O O . THR A 1 84 ? -13.109 -16.455 13.971 1.00 82.31 84 THR A O 1
ATOM 653 N N . THR A 1 85 ? -13.174 -14.308 13.346 1.00 77.38 85 THR A N 1
ATOM 654 C CA . THR A 1 85 ? -13.827 -14.626 12.080 1.00 77.38 85 THR A CA 1
ATOM 655 C C . THR A 1 85 ? -12.710 -15.004 11.121 1.00 77.38 85 THR A C 1
ATOM 657 O O . THR A 1 85 ? -11.860 -14.162 10.832 1.00 77.38 85 THR A O 1
ATOM 660 N N . ILE A 1 86 ? -12.682 -16.247 10.643 1.00 65.00 86 ILE A N 1
ATOM 661 C CA . ILE A 1 86 ? -11.784 -16.634 9.552 1.00 65.00 86 ILE A CA 1
ATOM 662 C C . ILE A 1 86 ? -12.359 -15.980 8.294 1.00 65.00 86 ILE A C 1
ATOM 664 O O . ILE A 1 86 ? -13.243 -16.526 7.634 1.00 65.00 86 ILE A O 1
ATOM 668 N N . TYR A 1 87 ? -11.959 -14.738 8.031 1.00 65.31 87 TYR A N 1
ATOM 669 C CA . TYR A 1 87 ? -12.338 -14.058 6.799 1.00 65.31 87 TYR A CA 1
ATOM 670 C C . TYR A 1 87 ? -11.653 -14.758 5.618 1.00 65.31 87 TYR A C 1
ATOM 672 O O . TYR A 1 87 ? -10.630 -15.411 5.807 1.00 65.31 87 TYR A O 1
ATOM 680 N N . ARG A 1 88 ? -12.241 -14.657 4.418 1.00 67.56 88 ARG A N 1
ATOM 681 C CA . ARG A 1 88 ? -11.787 -15.294 3.165 1.00 67.56 88 ARG A CA 1
ATOM 682 C C . ARG A 1 88 ? -10.366 -14.859 2.781 1.00 67.56 88 ARG A C 1
ATOM 684 O O . ARG A 1 88 ? -10.197 -14.029 1.893 1.00 67.56 88 ARG A O 1
ATOM 691 N N . TRP A 1 89 ? -9.360 -15.397 3.454 1.00 72.50 89 TRP A N 1
ATOM 692 C CA . TRP A 1 89 ? -7.963 -15.184 3.123 1.00 72.50 89 TRP A CA 1
ATOM 693 C C . TRP A 1 89 ? -7.409 -16.386 2.349 1.00 72.50 89 TRP A C 1
ATOM 695 O O . TRP A 1 89 ? -7.737 -17.527 2.685 1.00 72.50 89 TRP A O 1
ATOM 705 N N . PRO A 1 90 ? -6.575 -16.146 1.323 1.00 83.56 90 PRO A N 1
ATOM 706 C CA . PRO A 1 90 ? -6.181 -14.825 0.827 1.00 83.56 90 PRO A CA 1
ATOM 707 C C . PRO A 1 90 ? -7.318 -14.116 0.059 1.00 83.56 90 PRO A C 1
ATOM 709 O O . PRO A 1 90 ? -8.000 -14.732 -0.758 1.00 83.56 90 PRO A O 1
ATOM 712 N N . GLU A 1 91 ? -7.509 -12.814 0.303 1.00 87.88 91 GLU A N 1
ATOM 713 C CA . GLU A 1 91 ? -8.381 -11.972 -0.533 1.00 87.88 91 GLU A CA 1
ATOM 714 C C . GLU A 1 91 ? -7.536 -11.450 -1.693 1.00 87.88 91 GLU A C 1
ATOM 716 O O . GLU A 1 91 ? -6.646 -10.627 -1.477 1.00 87.88 91 GLU A O 1
ATOM 721 N N . VAL A 1 92 ? -7.777 -11.960 -2.903 1.00 92.69 92 VAL A N 1
ATOM 722 C CA . VAL A 1 92 ? -6.972 -11.653 -4.091 1.00 92.69 92 VAL A CA 1
ATOM 723 C C . VAL A 1 92 ? -7.768 -10.777 -5.052 1.00 92.69 92 VAL A C 1
ATOM 725 O O . VAL A 1 92 ? -8.844 -11.158 -5.509 1.00 92.69 92 VAL A O 1
ATOM 728 N N . ALA A 1 93 ? -7.202 -9.625 -5.393 1.00 94.12 93 ALA A N 1
ATOM 729 C CA . ALA A 1 93 ? -7.669 -8.742 -6.448 1.00 94.12 93 ALA A CA 1
ATOM 730 C C . ALA A 1 93 ? -6.671 -8.769 -7.608 1.00 94.12 93 ALA A C 1
ATOM 732 O O . ALA A 1 93 ? -5.468 -8.598 -7.406 1.00 94.12 93 ALA A O 1
ATOM 733 N N . ILE A 1 94 ? -7.177 -8.972 -8.823 1.00 96.75 94 ILE A N 1
ATOM 734 C CA . ILE A 1 94 ? -6.392 -8.929 -10.058 1.00 96.75 94 ILE A CA 1
ATOM 735 C C . ILE A 1 94 ? -6.951 -7.802 -10.920 1.00 96.75 94 ILE A C 1
ATOM 737 O O . ILE A 1 94 ? -8.164 -7.691 -11.090 1.00 96.75 94 ILE A O 1
ATOM 741 N N . GLY A 1 95 ? -6.066 -6.965 -11.451 1.00 97.50 95 GLY A N 1
ATOM 742 C CA . GLY A 1 95 ? -6.405 -5.853 -12.329 1.00 97.50 95 GLY A CA 1
ATOM 743 C C . GLY A 1 95 ? -5.634 -5.926 -13.638 1.00 97.50 95 GLY A C 1
ATOM 744 O O . GLY A 1 95 ? -4.502 -6.405 -13.675 1.00 97.50 95 GLY A O 1
ATOM 745 N N . VAL A 1 96 ? -6.247 -5.423 -14.705 1.00 97.88 96 VAL A N 1
ATOM 746 C CA . VAL A 1 96 ? -5.593 -5.212 -15.999 1.00 97.88 96 VAL A CA 1
ATOM 747 C C . VAL A 1 96 ? -5.859 -3.774 -16.423 1.00 97.88 96 VAL A C 1
ATOM 749 O O . VAL A 1 96 ? -7.004 -3.325 -16.394 1.00 97.88 96 VAL A O 1
ATOM 752 N N . ALA A 1 97 ? -4.810 -3.047 -16.794 1.00 97.75 97 ALA A N 1
ATOM 753 C CA . ALA A 1 97 ? -4.894 -1.650 -17.204 1.00 97.75 97 ALA A CA 1
ATOM 754 C C . ALA A 1 97 ? -4.009 -1.373 -18.424 1.00 97.75 97 ALA A C 1
ATOM 756 O O . ALA A 1 97 ? -3.023 -2.069 -18.653 1.00 97.75 97 ALA A O 1
ATOM 757 N N . LEU A 1 98 ? -4.335 -0.326 -19.183 1.00 97.69 98 LEU A N 1
ATOM 758 C CA . LEU A 1 98 ? -3.436 0.236 -20.190 1.00 97.69 98 LEU A CA 1
ATOM 759 C C . LEU A 1 98 ? -2.696 1.432 -19.591 1.00 97.69 98 LEU A C 1
ATOM 761 O O . LEU A 1 98 ? -3.311 2.302 -18.975 1.00 97.69 98 LEU A O 1
ATOM 765 N N . LYS A 1 99 ? -1.378 1.482 -19.778 1.00 95.88 99 LYS A N 1
ATOM 766 C CA . LYS A 1 99 ? -0.513 2.563 -19.299 1.00 95.88 99 LYS A CA 1
ATOM 767 C C . LYS A 1 99 ? 0.191 3.213 -20.482 1.00 95.88 99 LYS A C 1
ATOM 769 O O . LYS A 1 99 ? 0.894 2.541 -21.230 1.00 95.88 99 LYS A O 1
ATOM 774 N N . GLY A 1 100 ? -0.006 4.520 -20.627 1.00 95.12 100 GLY A N 1
ATOM 775 C CA . GLY A 1 100 ? 0.693 5.358 -21.596 1.00 95.12 100 GLY A CA 1
ATOM 776 C C . GLY A 1 100 ? 1.767 6.205 -20.917 1.00 95.12 100 GLY A C 1
ATOM 777 O O . GLY A 1 100 ? 1.527 6.761 -19.844 1.00 95.12 100 GLY A O 1
ATOM 778 N N . ARG A 1 101 ? 2.939 6.324 -21.538 1.00 92.75 101 ARG A N 1
ATOM 779 C CA . ARG A 1 101 ? 3.973 7.311 -21.206 1.00 92.75 101 ARG A CA 1
ATOM 780 C C . ARG A 1 101 ? 4.252 8.156 -22.439 1.00 92.75 101 ARG A C 1
ATOM 782 O O . ARG A 1 101 ? 4.252 7.637 -23.550 1.00 92.75 101 ARG A O 1
ATOM 789 N N . VAL A 1 102 ? 4.516 9.439 -22.228 1.00 91.69 102 VAL A N 1
ATOM 790 C CA . VAL A 1 102 ? 4.950 10.360 -23.279 1.00 91.69 102 VAL A CA 1
ATOM 791 C C . VAL A 1 102 ? 6.108 11.203 -22.767 1.00 91.69 102 VAL A C 1
ATOM 793 O O . VAL A 1 102 ? 6.113 11.607 -21.604 1.00 91.69 102 VAL A O 1
ATOM 796 N N . GLN A 1 103 ? 7.086 11.465 -23.627 1.00 87.81 103 GLN A N 1
ATOM 797 C CA . GLN A 1 103 ? 8.157 12.422 -23.374 1.00 87.81 103 GLN A CA 1
ATOM 798 C C . GLN A 1 103 ? 8.156 13.450 -24.499 1.00 87.81 103 GLN A C 1
ATOM 800 O O . GLN A 1 103 ? 8.189 13.099 -25.674 1.00 87.81 103 GLN A O 1
ATOM 805 N N . PHE A 1 104 ? 8.136 14.723 -24.121 1.00 88.81 104 PHE A N 1
ATOM 806 C CA . PHE A 1 104 ? 8.199 15.843 -25.051 1.00 88.81 104 PHE A CA 1
ATOM 807 C C . PHE A 1 104 ? 9.597 16.454 -25.056 1.00 88.81 104 PHE A C 1
ATOM 809 O O . PHE A 1 104 ? 10.351 16.311 -24.090 1.00 88.81 104 PHE A O 1
ATOM 816 N N . PHE A 1 105 ? 9.896 17.205 -26.114 1.00 84.81 105 PHE A N 1
ATOM 817 C CA . PHE A 1 105 ? 11.088 18.050 -26.218 1.00 84.81 105 PHE A CA 1
ATOM 818 C C . PHE A 1 105 ? 12.412 17.275 -26.182 1.00 84.81 105 PHE A C 1
ATOM 820 O O . PHE A 1 105 ? 13.430 17.792 -25.717 1.00 84.81 105 PHE A O 1
ATOM 827 N N . ASP A 1 106 ? 12.422 16.040 -26.683 1.00 75.75 106 ASP A N 1
ATOM 828 C CA . ASP A 1 106 ? 13.683 15.412 -27.058 1.00 75.75 106 ASP A CA 1
ATOM 829 C C . ASP A 1 106 ? 14.196 16.081 -28.361 1.00 75.75 106 ASP A C 1
ATOM 831 O O . ASP A 1 106 ? 13.428 16.219 -29.316 1.00 75.75 106 ASP A O 1
ATOM 835 N N . PRO A 1 107 ? 15.451 16.578 -28.387 1.00 76.25 107 PRO A N 1
ATOM 836 C CA . PRO A 1 107 ? 16.006 17.309 -29.528 1.00 76.25 107 PRO A CA 1
ATOM 837 C C . PRO A 1 107 ? 16.022 16.542 -30.856 1.00 76.25 107 PRO A C 1
ATOM 839 O O . PRO A 1 107 ? 15.994 17.179 -31.906 1.00 76.25 107 PRO A O 1
ATOM 842 N N . GLU A 1 108 ? 16.097 15.209 -30.823 1.00 79.00 108 GLU A N 1
ATOM 843 C CA . GLU A 1 108 ? 16.122 14.367 -32.028 1.00 79.00 108 GLU A CA 1
ATOM 844 C C . GLU A 1 108 ? 14.717 13.895 -32.410 1.00 79.00 108 GLU A C 1
ATOM 846 O O . GLU A 1 108 ? 14.351 13.886 -33.585 1.00 79.00 108 GLU A O 1
ATOM 851 N N . VAL A 1 109 ? 13.919 13.524 -31.405 1.00 82.62 109 VAL A N 1
ATOM 852 C CA . VAL A 1 109 ? 12.551 13.024 -31.574 1.00 82.62 109 VAL A CA 1
ATOM 853 C C . VAL A 1 109 ? 11.619 13.836 -30.667 1.00 82.62 109 VAL A C 1
ATOM 855 O O . VAL A 1 109 ? 11.471 13.495 -29.499 1.00 82.62 109 VAL A O 1
ATOM 858 N N . PRO A 1 110 ? 10.956 14.900 -31.160 1.00 85.06 110 PRO A N 1
ATOM 859 C CA . PRO A 1 110 ? 10.216 15.853 -30.318 1.00 85.06 110 PRO A CA 1
ATOM 860 C C . PRO A 1 110 ? 9.111 15.256 -29.436 1.00 85.06 110 PRO A C 1
ATOM 862 O O . PRO A 1 110 ? 8.719 15.878 -28.443 1.00 85.06 110 PRO A O 1
ATOM 865 N N . LEU A 1 111 ? 8.609 14.074 -29.798 1.00 89.69 111 LEU A N 1
ATOM 866 C CA . LEU A 1 111 ? 7.628 13.301 -29.052 1.00 89.69 111 LEU A CA 1
ATOM 867 C C . LEU A 1 111 ? 8.027 11.826 -29.068 1.00 89.69 111 LEU A C 1
ATOM 869 O O . LEU A 1 111 ? 8.093 11.235 -30.139 1.00 89.69 111 LEU A O 1
ATOM 873 N N . ARG A 1 112 ? 8.208 11.249 -27.882 1.00 91.44 112 ARG A N 1
ATOM 874 C CA . ARG A 1 112 ? 8.308 9.803 -27.667 1.00 91.44 112 ARG A CA 1
ATOM 875 C C . ARG A 1 112 ? 7.084 9.287 -26.934 1.00 91.44 112 ARG A C 1
ATOM 877 O O . ARG A 1 112 ? 6.522 10.004 -26.098 1.00 91.44 112 ARG A O 1
ATOM 884 N N . HIS A 1 113 ? 6.711 8.040 -27.180 1.00 93.88 113 HIS A N 1
ATOM 885 C CA . HIS A 1 113 ? 5.625 7.347 -26.510 1.00 93.88 113 HIS A CA 1
ATOM 886 C C . HIS A 1 113 ? 5.989 5.921 -26.099 1.00 93.88 113 HIS A C 1
ATOM 888 O O . HIS A 1 113 ? 6.799 5.219 -26.697 1.00 93.88 113 HIS A O 1
ATOM 894 N N . GLN A 1 114 ? 5.294 5.463 -25.067 1.00 95.19 114 GLN A N 1
ATOM 895 C CA . GLN A 1 114 ? 5.201 4.057 -24.723 1.00 95.19 114 GLN A CA 1
ATOM 896 C C . GLN A 1 114 ? 3.754 3.746 -24.365 1.00 95.19 114 GLN A C 1
ATOM 898 O O . GLN A 1 114 ? 3.132 4.483 -23.602 1.00 95.19 114 GLN A O 1
ATOM 903 N N . LEU A 1 115 ? 3.225 2.648 -24.881 1.00 97.62 115 LEU A N 1
ATOM 904 C CA . LEU A 1 115 ? 1.943 2.087 -24.490 1.00 97.62 115 LEU A CA 1
ATOM 905 C C . LEU A 1 115 ? 2.168 0.648 -24.042 1.00 97.62 115 LEU A C 1
ATOM 907 O O . LEU A 1 115 ? 2.872 -0.110 -24.705 1.00 97.62 115 LEU A O 1
ATOM 911 N N . ALA A 1 116 ? 1.543 0.273 -22.934 1.00 97.31 116 ALA A N 1
ATOM 912 C CA . ALA A 1 116 ? 1.697 -1.043 -22.344 1.00 97.31 116 ALA A CA 1
ATOM 913 C C . ALA A 1 116 ? 0.412 -1.537 -21.687 1.00 97.31 116 ALA A C 1
ATOM 915 O O . ALA A 1 116 ? -0.404 -0.742 -21.214 1.00 97.31 116 ALA A O 1
ATOM 916 N N . ALA A 1 117 ? 0.277 -2.855 -21.600 1.00 98.06 117 ALA A N 1
ATOM 917 C CA . ALA A 1 117 ? -0.671 -3.512 -20.717 1.00 98.06 117 ALA A CA 1
ATOM 918 C C . ALA A 1 117 ? 0.006 -3.811 -19.375 1.00 98.06 117 ALA A C 1
ATOM 920 O O . ALA A 1 117 ? 1.123 -4.320 -19.323 1.00 98.06 117 ALA A O 1
ATOM 921 N N . VAL A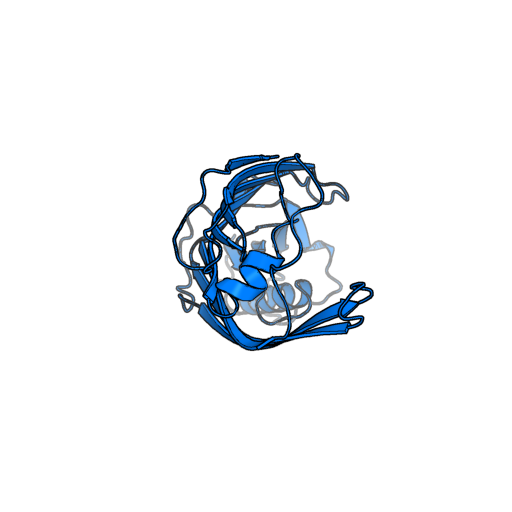 1 118 ? -0.674 -3.510 -18.275 1.00 97.94 118 VAL A N 1
ATOM 922 C CA . VAL A 1 118 ? -0.197 -3.777 -16.919 1.00 97.94 118 VAL A CA 1
ATOM 923 C C . VAL A 1 118 ? -1.157 -4.743 -16.256 1.00 97.94 118 VAL A C 1
ATOM 925 O O . VAL A 1 118 ? -2.351 -4.461 -16.157 1.00 97.94 118 VAL A O 1
ATOM 928 N N . VAL A 1 119 ? -0.625 -5.866 -15.789 1.00 98.25 119 VAL A N 1
ATOM 929 C CA . VAL A 1 119 ? -1.350 -6.817 -14.948 1.00 98.25 119 VAL A CA 1
ATOM 930 C C . VAL A 1 119 ? -0.912 -6.586 -13.512 1.00 98.25 119 VAL A C 1
ATOM 932 O O . VAL A 1 119 ? 0.280 -6.592 -13.218 1.00 98.25 119 VAL A O 1
ATOM 935 N N . SER A 1 120 ? -1.860 -6.367 -12.610 1.00 98.06 120 SER A N 1
ATOM 936 C CA . SER A 1 120 ? -1.593 -6.120 -11.194 1.00 98.06 120 SER A CA 1
ATOM 937 C C . SER A 1 120 ? -2.288 -7.157 -10.329 1.00 98.06 120 SER A C 1
ATOM 939 O O . SER A 1 120 ? -3.407 -7.571 -10.625 1.00 98.06 120 SER A O 1
ATOM 941 N N . VAL A 1 121 ? -1.637 -7.548 -9.241 1.00 97.62 121 VAL A N 1
ATOM 942 C CA . VAL A 1 121 ? -2.189 -8.420 -8.211 1.00 97.62 121 VAL A CA 1
ATOM 943 C C . VAL A 1 121 ? -2.000 -7.770 -6.844 1.00 97.62 121 VAL A C 1
ATOM 945 O O . VAL A 1 121 ? -0.918 -7.291 -6.510 1.00 97.62 121 VAL A O 1
ATOM 948 N N . GLY A 1 122 ? -3.067 -7.745 -6.055 1.00 96.12 122 GLY A N 1
ATOM 949 C CA . GLY A 1 122 ? -3.037 -7.394 -4.641 1.00 96.12 122 GLY A CA 1
ATOM 950 C C . GLY A 1 122 ? -3.667 -8.527 -3.846 1.00 96.12 122 GLY A C 1
ATOM 951 O O . GLY A 1 122 ? -4.797 -8.913 -4.133 1.00 96.12 122 GLY A O 1
ATOM 952 N N . ALA A 1 123 ? -2.951 -9.079 -2.873 1.00 94.12 123 ALA A N 1
ATOM 953 C CA . ALA A 1 123 ? -3.448 -10.163 -2.036 1.00 94.12 123 ALA A CA 1
ATOM 954 C C . ALA A 1 123 ? -3.316 -9.819 -0.550 1.00 94.12 123 ALA A C 1
ATOM 956 O O . ALA A 1 123 ? -2.205 -9.637 -0.051 1.00 94.12 123 ALA A O 1
ATOM 957 N N . LYS A 1 124 ? -4.440 -9.783 0.173 1.00 91.38 124 LYS A N 1
ATOM 958 C CA . LYS A 1 124 ? -4.449 -9.695 1.641 1.00 91.38 124 LYS A CA 1
ATOM 959 C C . LYS A 1 124 ? -4.321 -11.101 2.208 1.00 91.38 124 LYS A C 1
ATOM 961 O O . LYS A 1 124 ? -5.246 -11.905 2.091 1.00 91.38 124 LYS A O 1
ATOM 966 N N . ILE A 1 125 ? -3.164 -11.397 2.790 1.00 90.31 125 ILE A N 1
ATOM 967 C CA . ILE A 1 125 ? -2.814 -12.736 3.284 1.00 90.31 125 ILE A CA 1
ATOM 968 C C . ILE A 1 125 ? -3.356 -12.943 4.707 1.00 90.31 125 ILE A C 1
ATOM 970 O O . ILE A 1 125 ? -3.739 -14.055 5.060 1.00 90.31 125 ILE A O 1
ATOM 974 N N . GLY A 1 126 ? -3.439 -11.870 5.499 1.00 86.19 126 GLY A N 1
ATOM 975 C CA . GLY A 1 126 ? -3.954 -11.882 6.872 1.00 86.19 126 GLY A CA 1
ATOM 976 C C . GLY A 1 126 ? -2.995 -11.224 7.865 1.00 86.19 126 GLY A C 1
ATOM 977 O O . GLY A 1 126 ? -1.820 -11.033 7.571 1.00 86.19 126 GLY A O 1
ATOM 978 N N . GLU A 1 127 ? -3.494 -10.838 9.043 1.00 85.00 127 GLU A N 1
ATOM 979 C CA . GLU A 1 127 ? -2.676 -10.309 10.160 1.00 85.00 127 GLU A CA 1
ATOM 980 C C . GLU A 1 127 ? -1.728 -9.139 9.803 1.00 85.00 127 GLU A C 1
ATOM 982 O O . GLU A 1 127 ? -0.617 -9.008 10.334 1.00 85.00 127 GLU A O 1
ATOM 987 N N . GLY A 1 128 ? -2.163 -8.274 8.886 1.00 89.62 128 GLY A N 1
ATOM 988 C CA . GLY A 1 128 ? -1.379 -7.137 8.402 1.00 89.62 128 GLY A CA 1
ATOM 989 C C . GLY A 1 128 ? -0.536 -7.420 7.168 1.00 89.62 128 GLY A C 1
ATOM 990 O O . GLY A 1 128 ? -0.010 -6.462 6.610 1.00 89.62 128 GLY A O 1
ATOM 991 N N . TRP A 1 129 ? -0.415 -8.679 6.736 1.00 94.06 129 TRP A N 1
ATOM 992 C CA . TRP A 1 129 ? 0.368 -9.070 5.568 1.00 94.06 129 TRP A CA 1
ATOM 993 C C . TRP A 1 129 ? -0.392 -8.873 4.258 1.00 94.06 129 TRP A C 1
ATOM 995 O O . TRP A 1 129 ? -1.497 -9.394 4.074 1.00 94.06 129 TRP A O 1
ATOM 1005 N N . ASN A 1 130 ? 0.258 -8.181 3.328 1.00 95.06 130 ASN A N 1
ATOM 1006 C CA . ASN A 1 130 ? -0.224 -7.884 1.989 1.00 95.06 130 ASN A CA 1
ATOM 1007 C C . ASN A 1 130 ? 0.873 -8.187 0.964 1.00 95.06 130 ASN A C 1
ATOM 1009 O O . ASN A 1 130 ? 2.018 -7.778 1.148 1.00 95.06 130 ASN A O 1
ATOM 1013 N N . LEU A 1 131 ? 0.524 -8.864 -0.124 1.00 97.12 131 LEU A N 1
ATOM 1014 C CA . LEU A 1 131 ? 1.391 -9.055 -1.282 1.00 97.12 131 LEU A CA 1
ATOM 1015 C C . LEU A 1 131 ? 0.903 -8.163 -2.419 1.00 97.12 131 LEU A C 1
ATOM 1017 O O . LEU A 1 131 ? -0.269 -8.214 -2.790 1.00 97.12 131 LEU A O 1
ATOM 1021 N N . TRP A 1 132 ? 1.817 -7.393 -2.991 1.00 97.75 132 TRP A N 1
ATOM 1022 C CA . TRP A 1 132 ? 1.569 -6.563 -4.163 1.00 97.75 132 TRP A CA 1
ATOM 1023 C C . TRP A 1 132 ? 2.464 -7.018 -5.299 1.00 97.75 132 TRP A C 1
ATOM 1025 O O . TRP A 1 132 ? 3.647 -7.266 -5.078 1.00 97.75 132 TRP A O 1
ATOM 1035 N N . GLY A 1 133 ? 1.916 -7.101 -6.506 1.00 97.88 133 GLY A N 1
ATOM 1036 C CA . GLY A 1 133 ? 2.674 -7.399 -7.710 1.00 97.88 133 GLY A CA 1
ATOM 1037 C C . GLY A 1 133 ? 2.140 -6.650 -8.924 1.00 97.88 133 GLY A C 1
ATOM 1038 O O . GLY A 1 133 ? 0.932 -6.465 -9.067 1.00 97.88 133 GLY A O 1
ATOM 1039 N N . SER A 1 134 ? 3.032 -6.240 -9.817 1.00 97.62 134 SER A N 1
ATOM 1040 C CA . SER A 1 134 ? 2.697 -5.699 -11.129 1.00 97.62 134 SER A CA 1
ATOM 1041 C C . SER A 1 134 ? 3.665 -6.220 -12.185 1.00 97.62 134 SER A C 1
ATOM 1043 O O . SER A 1 134 ? 4.883 -6.235 -12.006 1.00 97.62 134 SER A O 1
ATOM 1045 N N . TYR A 1 135 ? 3.105 -6.652 -13.308 1.00 97.19 135 TYR A N 1
ATOM 1046 C CA . TYR A 1 135 ? 3.839 -7.056 -14.494 1.00 97.19 135 TYR A CA 1
ATOM 1047 C C . TYR A 1 135 ? 3.474 -6.122 -15.640 1.00 97.19 135 TYR A C 1
ATOM 1049 O O . TYR A 1 135 ? 2.295 -5.875 -15.904 1.00 97.19 135 TYR A O 1
ATOM 1057 N N . PHE A 1 136 ? 4.492 -5.587 -16.300 1.00 95.94 136 PHE A N 1
ATOM 1058 C CA . PHE A 1 136 ? 4.361 -4.596 -17.353 1.00 95.94 136 PHE A CA 1
ATOM 1059 C C . PHE A 1 136 ? 4.695 -5.252 -18.691 1.00 95.94 136 PHE A C 1
ATOM 1061 O O . PHE A 1 136 ? 5.782 -5.803 -18.849 1.00 95.94 136 PHE A O 1
ATOM 1068 N N . HIS A 1 137 ? 3.768 -5.197 -19.643 1.00 97.12 137 HIS A N 1
ATOM 1069 C CA . HIS A 1 137 ? 3.917 -5.765 -20.978 1.00 97.12 137 HIS A CA 1
ATOM 1070 C C . HIS A 1 137 ? 3.833 -4.665 -22.033 1.00 97.12 137 HIS A C 1
ATOM 1072 O O . HIS A 1 137 ? 2.784 -4.046 -22.220 1.00 97.12 137 HIS A O 1
ATOM 1078 N N . ASP A 1 138 ? 4.953 -4.421 -22.699 1.00 97.12 138 ASP A N 1
ATOM 1079 C CA . ASP A 1 138 ? 5.077 -3.407 -23.739 1.00 97.12 138 ASP A CA 1
ATOM 1080 C C . ASP A 1 138 ? 4.226 -3.754 -24.965 1.00 97.12 138 ASP A C 1
ATOM 1082 O O . ASP A 1 138 ? 4.191 -4.906 -25.395 1.00 97.12 138 ASP A O 1
ATOM 1086 N N . ILE A 1 139 ? 3.542 -2.756 -25.525 1.00 97.12 139 ILE A N 1
ATOM 1087 C CA . ILE A 1 139 ? 2.767 -2.888 -26.767 1.00 97.12 139 ILE A CA 1
ATOM 1088 C C . ILE A 1 139 ? 3.444 -2.093 -27.886 1.00 97.12 139 ILE A C 1
ATOM 1090 O O . ILE A 1 139 ? 3.622 -2.594 -28.993 1.00 97.12 139 ILE A O 1
ATOM 1094 N N . THR A 1 140 ? 3.791 -0.835 -27.615 1.00 96.56 140 THR A N 1
ATOM 1095 C CA . THR A 1 140 ? 4.543 0.017 -28.543 1.00 96.56 140 THR A CA 1
ATOM 1096 C C . THR A 1 140 ? 5.410 0.989 -27.764 1.00 96.56 140 THR A C 1
ATOM 1098 O O . THR A 1 140 ? 4.973 1.526 -26.747 1.00 96.56 140 THR A O 1
ATOM 1101 N N . ASN A 1 141 ? 6.629 1.212 -28.248 1.00 94.75 141 ASN A N 1
ATOM 1102 C CA . ASN A 1 141 ? 7.655 1.965 -27.548 1.00 94.75 141 ASN A CA 1
ATOM 1103 C C . ASN A 1 141 ? 8.696 2.491 -28.538 1.00 94.75 141 ASN A C 1
ATOM 1105 O O . ASN A 1 141 ? 9.241 1.719 -29.327 1.00 94.75 141 ASN A O 1
ATOM 1109 N N . ASP A 1 142 ? 8.969 3.792 -28.493 1.00 91.75 142 ASP A N 1
ATOM 1110 C CA . ASP A 1 142 ? 9.979 4.461 -29.322 1.00 91.75 142 ASP A CA 1
ATOM 1111 C C . ASP A 1 142 ? 11.094 5.126 -28.488 1.00 91.75 142 ASP A C 1
ATOM 1113 O O . ASP A 1 142 ? 11.869 5.951 -28.987 1.00 91.75 142 ASP A O 1
ATOM 1117 N N . PHE A 1 143 ? 11.212 4.771 -27.204 1.00 89.19 143 PHE A N 1
ATOM 1118 C CA . PHE A 1 143 ? 12.316 5.214 -26.357 1.00 89.19 143 PHE A CA 1
ATOM 1119 C C . PHE A 1 143 ? 13.654 4.619 -26.826 1.00 89.19 143 PHE A C 1
ATOM 1121 O O . PHE A 1 143 ? 13.721 3.545 -27.417 1.00 89.19 143 PHE A O 1
ATOM 1128 N N . SER A 1 144 ? 14.754 5.333 -26.564 1.00 85.69 144 SER A N 1
ATOM 1129 C CA . SER A 1 144 ? 16.107 4.907 -26.950 1.00 85.69 144 SER A CA 1
ATOM 1130 C C . SER A 1 144 ? 17.145 5.263 -25.887 1.00 85.69 144 SER A C 1
ATOM 1132 O O . SER A 1 144 ? 17.003 6.269 -25.188 1.00 85.69 144 SER A O 1
ATOM 1134 N N . THR A 1 145 ? 18.229 4.490 -25.824 1.00 82.50 145 THR A N 1
ATOM 1135 C CA . THR A 1 145 ? 19.365 4.690 -24.904 1.00 82.50 145 THR A CA 1
ATOM 1136 C C . THR A 1 145 ? 20.547 5.434 -25.533 1.00 82.50 145 THR A C 1
ATOM 1138 O O . THR A 1 145 ? 21.558 5.643 -24.870 1.00 82.50 145 THR A O 1
ATOM 1141 N N . ASN A 1 146 ? 20.420 5.894 -26.784 1.00 75.69 146 ASN A N 1
ATOM 1142 C CA . ASN A 1 146 ? 21.505 6.512 -27.562 1.00 75.69 146 ASN A CA 1
ATOM 1143 C C . ASN A 1 146 ? 22.039 7.830 -26.980 1.00 75.69 146 ASN A C 1
ATOM 1145 O O . ASN A 1 146 ? 23.103 8.296 -27.383 1.00 75.69 146 ASN A O 1
ATOM 1149 N N . ARG A 1 147 ? 21.324 8.436 -26.027 1.00 67.44 147 ARG A N 1
ATOM 1150 C CA . ARG A 1 147 ? 21.773 9.646 -25.346 1.00 67.44 147 ARG A CA 1
ATOM 1151 C C . ARG A 1 147 ? 22.588 9.273 -24.103 1.00 67.44 147 ARG A C 1
ATOM 1153 O O . ARG A 1 147 ? 22.004 8.756 -23.147 1.00 67.44 147 ARG A O 1
ATOM 1160 N N . PRO A 1 148 ? 23.901 9.562 -24.069 1.00 59.75 148 PRO A N 1
ATOM 1161 C CA . PRO A 1 148 ? 24.697 9.317 -22.881 1.00 59.75 148 PRO A CA 1
ATOM 1162 C C . PRO A 1 148 ? 24.211 10.200 -21.718 1.00 59.75 148 PRO A C 1
ATOM 1164 O O . PRO A 1 148 ? 23.699 11.305 -21.945 1.00 59.75 148 PRO A O 1
ATOM 1167 N N . PRO A 1 149 ? 24.358 9.740 -20.466 1.00 58.06 149 PRO A N 1
ATOM 1168 C CA . PRO A 1 149 ? 23.962 10.523 -19.307 1.00 58.06 149 PRO A CA 1
ATOM 1169 C C . PRO A 1 149 ? 24.740 11.844 -19.254 1.00 58.06 149 PRO A C 1
ATOM 1171 O O . PRO A 1 149 ? 25.957 11.868 -19.413 1.00 58.06 149 PRO A O 1
ATOM 1174 N N . ALA A 1 150 ? 24.046 12.956 -19.008 1.00 56.56 150 ALA A N 1
ATOM 1175 C CA . ALA A 1 150 ? 24.650 14.292 -19.002 1.00 56.56 150 ALA A CA 1
ATOM 1176 C C . ALA A 1 150 ? 25.439 14.624 -17.714 1.00 56.56 150 ALA A C 1
ATOM 1178 O O . ALA A 1 150 ? 25.835 15.772 -17.522 1.00 56.56 150 ALA A O 1
ATOM 1179 N N . SER A 1 151 ? 25.631 13.666 -16.799 1.00 55.34 151 SER A N 1
ATOM 1180 C CA . SER A 1 151 ? 26.238 13.909 -15.487 1.00 55.34 151 SER A CA 1
ATOM 1181 C C . SER A 1 151 ? 27.233 12.819 -15.096 1.00 55.34 151 SER A C 1
ATOM 1183 O O . SER A 1 151 ? 27.067 11.652 -15.426 1.00 55.34 151 SER A O 1
ATOM 1185 N N . SER A 1 152 ? 28.267 13.212 -14.355 1.00 60.62 152 SER A N 1
ATOM 1186 C CA . SER A 1 152 ? 29.194 12.304 -13.672 1.00 60.62 152 SER A CA 1
ATOM 1187 C C . SER A 1 152 ? 28.713 11.908 -12.270 1.00 60.62 152 SER A C 1
ATOM 1189 O O . SER A 1 152 ? 29.363 11.105 -11.601 1.00 60.62 152 SER A O 1
ATOM 1191 N N . LEU A 1 153 ? 27.596 12.477 -11.800 1.00 59.22 153 LEU A N 1
ATOM 1192 C CA . LEU A 1 153 ? 27.006 12.139 -10.508 1.00 59.22 153 LEU A CA 1
ATOM 1193 C C . LEU A 1 153 ? 26.309 10.771 -10.561 1.00 59.22 153 LEU A C 1
ATOM 1195 O O . LEU A 1 153 ? 25.824 10.368 -11.619 1.00 59.22 153 LEU A O 1
ATOM 1199 N N . PRO A 1 154 ? 26.188 10.066 -9.419 1.00 55.31 154 PRO A N 1
ATOM 1200 C CA . PRO A 1 154 ? 25.432 8.821 -9.348 1.00 55.31 154 PRO A CA 1
ATOM 1201 C C . PRO A 1 154 ? 23.998 9.020 -9.858 1.00 55.31 154 PRO A C 1
ATOM 1203 O O . PRO A 1 154 ? 23.191 9.717 -9.241 1.00 55.31 154 PRO A O 1
ATOM 1206 N N . HIS A 1 155 ? 23.668 8.402 -10.990 1.00 64.62 155 HIS A N 1
ATOM 1207 C CA . HIS A 1 155 ? 22.360 8.545 -11.624 1.00 64.62 155 HIS A CA 1
ATOM 1208 C C . HIS A 1 155 ? 21.291 7.855 -10.792 1.00 64.62 155 HIS A C 1
ATOM 1210 O O . HIS A 1 155 ? 21.196 6.640 -10.829 1.00 64.62 155 HIS A O 1
ATOM 1216 N N . VAL A 1 156 ? 20.490 8.588 -10.024 1.00 61.53 156 VAL A N 1
ATOM 1217 C CA . VAL A 1 156 ? 19.422 7.963 -9.228 1.00 61.53 156 VAL A CA 1
ATOM 1218 C C . VAL A 1 156 ? 18.268 7.566 -10.156 1.00 61.53 156 VAL A C 1
ATOM 1220 O O . VAL A 1 156 ? 18.021 6.385 -10.354 1.00 61.53 156 VAL A O 1
ATOM 1223 N N . ARG A 1 157 ? 17.634 8.527 -10.839 1.00 74.38 157 ARG A N 1
ATOM 1224 C CA . ARG A 1 157 ? 16.536 8.254 -11.795 1.00 74.38 157 ARG A CA 1
ATOM 1225 C C . ARG A 1 157 ? 16.846 8.600 -13.254 1.00 74.38 157 ARG A C 1
ATOM 1227 O O . ARG A 1 157 ? 15.997 8.437 -14.121 1.00 74.38 157 ARG A O 1
ATOM 1234 N N . SER A 1 158 ? 18.065 9.050 -13.543 1.00 72.00 158 SER A N 1
ATOM 1235 C CA . SER A 1 158 ? 18.445 9.523 -14.882 1.00 72.00 158 SER A CA 1
ATOM 1236 C C . SER A 1 158 ? 18.632 8.399 -15.908 1.00 72.00 158 SER A C 1
ATOM 1238 O O . SER A 1 158 ? 18.661 8.663 -17.102 1.00 72.00 158 SER A O 1
ATOM 1240 N N . GLU A 1 159 ? 18.739 7.148 -15.457 1.00 79.44 159 GLU A N 1
ATOM 1241 C CA . GLU A 1 159 ? 18.895 5.963 -16.314 1.00 79.44 159 GLU A CA 1
ATOM 1242 C C . GLU A 1 159 ? 17.558 5.317 -16.690 1.00 79.44 159 GLU A C 1
ATOM 1244 O O . GLU A 1 159 ? 17.534 4.199 -17.195 1.00 79.44 159 GLU A O 1
ATOM 1249 N N . ILE A 1 160 ? 16.433 6.002 -16.469 1.00 83.94 160 ILE A N 1
ATOM 1250 C CA . ILE A 1 160 ? 15.101 5.457 -16.753 1.00 83.94 160 ILE A CA 1
ATOM 1251 C C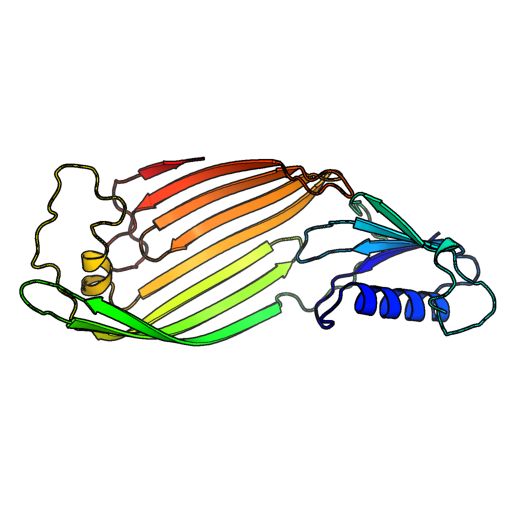 . ILE A 1 160 ? 14.981 4.903 -18.181 1.00 83.94 160 ILE A C 1
ATOM 1253 O O . ILE A 1 160 ? 14.417 3.831 -18.372 1.00 83.94 160 ILE A O 1
ATOM 1257 N N . ASN A 1 161 ? 15.608 5.550 -19.170 1.00 85.94 161 ASN A N 1
ATOM 1258 C CA . ASN A 1 161 ? 15.596 5.090 -20.560 1.00 85.94 161 ASN A CA 1
ATOM 1259 C C . ASN A 1 161 ? 16.201 3.689 -20.737 1.00 85.94 161 ASN A C 1
ATOM 1261 O O . ASN A 1 161 ? 15.732 2.946 -21.592 1.00 85.94 161 ASN A O 1
ATOM 1265 N N . GLN A 1 162 ? 17.175 3.290 -19.911 1.00 88.38 162 GLN A N 1
ATOM 1266 C CA . GLN A 1 162 ? 17.719 1.927 -19.930 1.00 88.38 162 GLN A CA 1
ATOM 1267 C C . GLN A 1 162 ? 16.626 0.903 -19.594 1.00 88.38 162 GLN A C 1
ATOM 1269 O O . GLN A 1 162 ? 16.463 -0.084 -20.303 1.00 88.38 162 GLN A O 1
ATOM 1274 N N . TYR A 1 163 ? 15.803 1.188 -18.581 1.00 89.69 163 TYR A N 1
ATOM 1275 C CA . TYR A 1 163 ? 14.669 0.344 -18.186 1.00 89.69 163 TYR A CA 1
ATOM 1276 C C . TYR A 1 163 ? 13.488 0.415 -19.150 1.00 89.69 163 TYR A C 1
ATOM 1278 O O . TYR A 1 163 ? 12.684 -0.513 -19.181 1.00 89.69 163 TYR A O 1
ATOM 1286 N N . LEU A 1 164 ? 13.317 1.523 -19.875 1.00 89.88 164 LEU A N 1
ATOM 1287 C CA . LEU A 1 164 ? 12.267 1.647 -20.888 1.00 89.88 164 LEU A CA 1
ATOM 1288 C C . LEU A 1 164 ? 12.614 0.862 -22.153 1.00 89.88 164 LEU A C 1
ATOM 1290 O O . LEU A 1 164 ? 11.703 0.384 -22.814 1.00 89.88 164 LEU A O 1
ATOM 1294 N N . VAL A 1 165 ? 13.900 0.707 -22.472 1.00 90.00 165 VAL A N 1
ATOM 1295 C CA . VAL A 1 165 ? 14.358 0.012 -23.682 1.00 90.00 165 VAL A CA 1
ATOM 1296 C C . VAL A 1 165 ? 14.684 -1.453 -23.401 1.00 90.00 165 VAL A C 1
ATOM 1298 O O . VAL A 1 165 ? 14.083 -2.337 -24.002 1.00 90.00 165 VAL A O 1
ATOM 1301 N N . HIS A 1 166 ? 15.600 -1.735 -22.471 1.00 91.31 166 HIS A N 1
ATOM 1302 C CA . HIS A 1 166 ? 16.045 -3.106 -22.187 1.00 91.31 166 HIS A CA 1
ATOM 1303 C C . HIS A 1 166 ? 15.038 -3.897 -21.348 1.00 91.31 166 HIS A C 1
ATOM 1305 O O . HIS A 1 166 ? 14.937 -5.110 -21.494 1.00 91.31 166 HIS A O 1
ATOM 1311 N N . GLY A 1 167 ? 14.265 -3.202 -20.516 1.00 89.31 167 GLY A N 1
ATOM 1312 C CA . GLY A 1 167 ? 13.210 -3.765 -19.679 1.00 89.31 167 GLY A CA 1
ATOM 1313 C C . GLY A 1 167 ? 11.812 -3.359 -20.131 1.00 89.31 167 GLY A C 1
ATOM 1314 O O . GLY A 1 167 ? 10.924 -3.230 -19.292 1.00 89.31 167 GLY A O 1
ATOM 1315 N N . ALA A 1 168 ? 11.605 -3.103 -21.430 1.00 91.56 168 ALA A N 1
ATOM 1316 C CA . ALA A 1 168 ? 10.317 -2.648 -21.962 1.00 91.56 168 ALA A CA 1
ATOM 1317 C C . ALA A 1 168 ? 9.146 -3.517 -21.461 1.00 91.56 168 ALA A C 1
ATOM 1319 O O . ALA A 1 168 ? 8.102 -2.994 -21.081 1.00 91.56 168 ALA A O 1
ATOM 1320 N N . THR A 1 169 ? 9.363 -4.833 -21.374 1.00 95.25 169 THR A N 1
ATOM 1321 C CA . THR A 1 169 ? 8.478 -5.799 -20.711 1.00 95.25 169 THR A CA 1
ATOM 1322 C C . THR A 1 169 ? 9.190 -6.417 -19.511 1.00 95.25 169 THR A C 1
ATOM 1324 O O . THR A 1 169 ? 10.342 -6.821 -19.632 1.00 95.25 169 THR A O 1
ATOM 1327 N N . GLY A 1 170 ? 8.511 -6.551 -18.370 1.00 95.12 170 GLY A N 1
ATOM 1328 C CA . GLY A 1 170 ? 9.091 -7.213 -17.202 1.00 95.12 170 GLY A CA 1
ATOM 1329 C C . GLY A 1 170 ? 8.329 -7.002 -15.898 1.00 95.12 170 GLY A C 1
ATOM 1330 O O . GLY A 1 170 ? 7.212 -6.477 -15.872 1.00 95.12 170 GLY A O 1
ATOM 1331 N N . LEU A 1 171 ? 8.956 -7.429 -14.799 1.00 95.62 171 LEU A N 1
ATOM 1332 C CA . LEU A 1 171 ? 8.404 -7.274 -13.458 1.00 95.62 171 LEU A CA 1
ATOM 1333 C C . LEU A 1 171 ? 8.593 -5.830 -12.985 1.00 95.62 171 LEU A C 1
ATOM 1335 O O . LEU A 1 171 ? 9.720 -5.357 -12.816 1.00 95.62 171 LEU A O 1
ATOM 1339 N N . ASP A 1 172 ? 7.476 -5.148 -12.768 1.00 93.94 172 ASP A N 1
ATOM 1340 C CA . ASP A 1 172 ? 7.434 -3.747 -12.354 1.00 93.94 172 ASP A CA 1
ATOM 1341 C C . ASP A 1 172 ? 7.448 -3.637 -10.824 1.00 93.94 172 ASP A C 1
ATOM 1343 O O . ASP A 1 172 ? 8.235 -2.880 -10.270 1.00 93.94 172 ASP A O 1
ATOM 1347 N N . ALA A 1 173 ? 6.677 -4.470 -10.123 1.00 96.50 173 ALA A N 1
ATOM 1348 C CA . ALA A 1 173 ? 6.744 -4.599 -8.671 1.00 96.50 173 ALA A CA 1
ATOM 1349 C C . ALA A 1 173 ? 6.420 -6.031 -8.229 1.00 96.50 173 ALA A C 1
ATOM 1351 O O . ALA A 1 173 ? 5.607 -6.719 -8.842 1.00 96.50 173 ALA A O 1
ATOM 1352 N N . LEU A 1 174 ? 7.034 -6.476 -7.138 1.00 97.88 174 LEU A N 1
ATOM 1353 C CA . LEU A 1 174 ? 6.616 -7.629 -6.350 1.00 97.88 174 LEU A CA 1
ATOM 1354 C C . LEU A 1 174 ? 7.182 -7.500 -4.941 1.00 97.88 174 LEU A C 1
ATOM 1356 O O . LEU A 1 174 ? 8.359 -7.788 -4.710 1.00 97.88 174 LEU A O 1
ATOM 1360 N N . TYR A 1 175 ? 6.353 -7.097 -3.990 1.00 98.06 175 TYR A N 1
ATOM 1361 C CA . TYR A 1 175 ? 6.797 -6.914 -2.618 1.00 98.06 175 TYR A CA 1
ATOM 1362 C C . TYR A 1 175 ? 5.759 -7.391 -1.616 1.00 98.06 175 TYR A C 1
ATOM 1364 O O . TYR A 1 175 ? 4.546 -7.330 -1.831 1.00 98.06 175 TYR A O 1
ATOM 1372 N N . LEU A 1 176 ? 6.282 -7.863 -0.493 1.00 98.12 176 LEU A N 1
ATOM 1373 C CA . LEU A 1 176 ? 5.505 -8.197 0.679 1.00 98.12 176 LEU A CA 1
ATOM 1374 C C . LEU A 1 176 ? 5.525 -6.999 1.619 1.00 98.12 176 LEU A C 1
ATOM 1376 O O . LEU A 1 176 ? 6.559 -6.368 1.833 1.00 98.12 176 LEU A O 1
ATOM 1380 N N . GLU A 1 177 ? 4.378 -6.697 2.195 1.00 97.56 177 GLU A N 1
ATOM 1381 C CA . GLU A 1 177 ? 4.194 -5.614 3.137 1.00 97.56 177 GLU A CA 1
ATOM 1382 C C . GLU A 1 177 ? 3.495 -6.133 4.390 1.00 97.56 177 GLU A C 1
ATOM 1384 O O . GLU A 1 177 ? 2.565 -6.931 4.302 1.00 97.56 177 GLU A O 1
ATOM 1389 N N . ARG A 1 178 ? 3.902 -5.631 5.555 1.00 96.81 178 ARG A N 1
ATOM 1390 C CA . ARG A 1 178 ? 3.167 -5.757 6.806 1.00 96.81 178 ARG A CA 1
ATOM 1391 C C . ARG A 1 178 ? 2.860 -4.385 7.385 1.00 96.81 178 ARG A C 1
ATOM 1393 O O . ARG A 1 178 ? 3.775 -3.593 7.595 1.00 96.81 178 ARG A O 1
ATOM 1400 N N . ARG A 1 179 ? 1.598 -4.117 7.709 1.00 95.94 179 ARG A N 1
ATOM 1401 C CA . ARG A 1 179 ? 1.189 -2.880 8.393 1.00 95.94 179 ARG A CA 1
ATOM 1402 C C . ARG A 1 179 ? 0.300 -3.156 9.595 1.00 95.94 179 ARG A C 1
ATOM 1404 O O . ARG A 1 179 ? -0.402 -4.168 9.639 1.00 95.94 179 ARG A O 1
ATOM 1411 N N . GLY A 1 180 ? 0.302 -2.236 10.552 1.00 94.56 180 GLY A N 1
ATOM 1412 C CA . GLY A 1 180 ? -0.737 -2.197 11.570 1.00 94.56 180 GLY A CA 1
ATOM 1413 C C . GLY A 1 180 ? -0.441 -1.307 12.765 1.00 94.56 180 GLY A C 1
ATOM 1414 O O . GLY A 1 180 ? 0.384 -0.402 12.704 1.00 94.56 180 GLY A O 1
ATOM 1415 N N . THR A 1 181 ? -1.137 -1.571 13.868 1.00 93.44 181 THR A N 1
ATOM 1416 C CA . THR A 1 181 ? -0.966 -0.872 15.150 1.00 93.44 181 THR A CA 1
ATOM 1417 C C . THR A 1 181 ? -0.360 -1.815 16.180 1.00 93.44 181 THR A C 1
ATOM 1419 O O . THR A 1 181 ? -0.943 -2.866 16.445 1.00 93.44 181 THR A O 1
ATOM 1422 N N . PHE A 1 182 ? 0.761 -1.435 16.798 1.00 90.50 182 PHE A N 1
ATOM 1423 C CA . PHE A 1 182 ? 1.383 -2.226 17.875 1.00 90.50 182 PHE A CA 1
ATOM 1424 C C . PHE A 1 182 ? 1.131 -1.649 19.275 1.00 90.50 182 PHE A C 1
ATOM 1426 O O . PHE A 1 182 ? 1.183 -2.377 20.265 1.00 90.50 182 PHE A O 1
ATOM 1433 N N . ARG A 1 183 ? 0.832 -0.349 19.376 1.00 90.06 183 ARG A N 1
ATOM 1434 C CA . ARG A 1 183 ? 0.462 0.334 20.621 1.00 90.06 183 ARG A CA 1
ATOM 1435 C C . ARG A 1 183 ? -0.531 1.449 20.309 1.00 90.06 183 ARG A C 1
ATOM 1437 O O . ARG A 1 183 ? -0.605 1.904 19.174 1.00 90.06 183 ARG A O 1
ATOM 1444 N N . GLU A 1 184 ? -1.292 1.885 21.308 1.00 90.69 184 GLU A N 1
ATOM 1445 C CA . GLU A 1 184 ? -2.164 3.057 21.200 1.00 90.69 184 GLU A CA 1
ATOM 1446 C C . GLU A 1 184 ? -1.446 4.216 20.493 1.00 90.69 184 GLU A C 1
ATOM 1448 O O . GLU A 1 184 ? -0.364 4.612 20.924 1.00 90.69 184 GLU A O 1
ATOM 1453 N N . ASN A 1 185 ? -2.050 4.738 19.421 1.00 90.88 185 ASN A N 1
ATOM 1454 C CA . ASN A 1 185 ? -1.554 5.856 18.608 1.00 90.88 185 ASN A CA 1
ATOM 1455 C C . ASN A 1 185 ? -0.248 5.583 17.837 1.00 90.88 185 ASN A C 1
ATOM 1457 O O . ASN A 1 185 ? 0.252 6.488 17.175 1.00 90.88 185 ASN A O 1
ATOM 1461 N N . TRP A 1 186 ? 0.302 4.366 17.904 1.00 94.19 186 TRP A N 1
ATOM 1462 C CA . TRP A 1 186 ? 1.519 3.966 17.200 1.00 94.19 186 TRP A CA 1
ATOM 1463 C C . TRP A 1 186 ? 1.216 2.952 16.101 1.00 94.19 186 TRP A C 1
ATOM 1465 O O . TRP A 1 186 ? 0.803 1.811 16.353 1.00 94.19 186 TRP A O 1
ATOM 1475 N N . HIS A 1 187 ? 1.485 3.371 14.875 1.00 94.69 187 HIS A N 1
ATOM 1476 C CA . HIS A 1 187 ? 1.276 2.606 13.659 1.00 94.69 187 HIS A CA 1
ATOM 1477 C C . HIS A 1 187 ? 2.614 2.302 13.002 1.00 94.69 187 HIS A C 1
ATOM 1479 O O . HIS A 1 187 ? 3.586 3.034 13.177 1.00 94.69 187 HIS A O 1
ATOM 1485 N N . TYR A 1 188 ? 2.666 1.210 12.255 1.00 96.19 188 TYR A N 1
ATOM 1486 C CA . TYR A 1 188 ? 3.853 0.822 11.519 1.00 96.19 188 TYR A CA 1
ATOM 1487 C C . TYR A 1 188 ? 3.492 0.278 10.148 1.00 96.19 188 TYR A C 1
ATOM 1489 O O . TYR A 1 188 ? 2.405 -0.265 9.927 1.00 96.19 188 TYR A O 1
ATOM 1497 N N . ARG A 1 189 ? 4.466 0.375 9.256 1.00 97.31 189 ARG A N 1
ATOM 1498 C CA . ARG A 1 189 ? 4.476 -0.247 7.944 1.00 97.31 189 ARG A CA 1
ATOM 1499 C C . ARG A 1 189 ? 5.884 -0.758 7.696 1.00 97.31 189 ARG A C 1
ATOM 1501 O O . ARG A 1 189 ? 6.838 -0.031 7.914 1.00 97.31 189 ARG A O 1
ATOM 1508 N N . ALA A 1 190 ? 6.028 -1.993 7.256 1.00 97.88 190 ALA A N 1
ATOM 1509 C CA . ALA A 1 190 ? 7.296 -2.572 6.840 1.00 97.88 190 ALA A CA 1
ATOM 1510 C C . ALA A 1 190 ? 7.082 -3.298 5.520 1.00 97.88 190 ALA A C 1
ATOM 1512 O O . ALA A 1 190 ? 6.033 -3.902 5.315 1.00 97.88 190 ALA A O 1
ATOM 1513 N N . TYR A 1 191 ? 8.044 -3.236 4.614 1.00 98.25 191 TYR A N 1
ATOM 1514 C CA . TYR A 1 191 ? 7.898 -3.829 3.293 1.00 98.25 191 TYR A CA 1
ATOM 1515 C C . TYR A 1 191 ? 9.246 -4.263 2.731 1.00 98.25 191 TYR A C 1
ATOM 1517 O O . TYR A 1 191 ? 10.281 -3.695 3.080 1.00 98.25 191 TYR A O 1
ATOM 1525 N N . ALA A 1 192 ? 9.239 -5.282 1.874 1.00 98.31 192 ALA A N 1
ATOM 1526 C CA . ALA A 1 192 ? 10.438 -5.787 1.221 1.00 98.31 192 ALA A CA 1
ATOM 1527 C C . ALA A 1 192 ? 10.122 -6.498 -0.099 1.00 98.31 192 ALA A C 1
ATOM 1529 O O . ALA A 1 192 ? 9.113 -7.195 -0.215 1.00 98.31 192 ALA A O 1
ATOM 1530 N N . GLY A 1 193 ? 11.021 -6.361 -1.073 1.00 97.56 193 GLY A N 1
ATOM 1531 C CA . GLY A 1 193 ? 10.952 -7.049 -2.360 1.00 97.56 193 GLY A CA 1
ATOM 1532 C C . GLY A 1 193 ? 11.374 -6.159 -3.522 1.00 97.56 193 GLY A C 1
ATOM 1533 O O . GLY A 1 193 ? 12.215 -5.272 -3.377 1.00 97.56 193 GLY A O 1
ATOM 1534 N N . VAL A 1 194 ? 10.776 -6.406 -4.681 1.00 97.12 194 VAL A N 1
ATOM 1535 C CA . VAL A 1 194 ? 10.850 -5.547 -5.861 1.00 97.12 194 VAL A CA 1
ATOM 1536 C C . VAL A 1 194 ? 9.838 -4.423 -5.671 1.00 97.12 194 VAL A C 1
ATOM 1538 O O . VAL A 1 194 ? 8.632 -4.652 -5.722 1.00 97.12 194 VAL A O 1
ATOM 1541 N N . LEU A 1 195 ? 10.327 -3.222 -5.376 1.00 95.38 195 LEU A N 1
ATOM 1542 C CA . LEU A 1 195 ? 9.484 -2.101 -4.957 1.00 95.38 195 LEU A CA 1
ATOM 1543 C C . LEU A 1 195 ? 8.919 -1.343 -6.160 1.00 95.38 195 LEU A C 1
ATOM 1545 O O . LEU A 1 195 ? 7.782 -0.886 -6.125 1.00 95.38 195 LEU A O 1
ATOM 1549 N N . GLU A 1 196 ? 9.731 -1.217 -7.208 1.00 91.94 196 GLU A N 1
ATOM 1550 C CA . GLU A 1 196 ? 9.407 -0.540 -8.464 1.00 91.94 196 GLU A CA 1
ATOM 1551 C C . GLU A 1 196 ? 10.337 -1.015 -9.595 1.00 91.94 196 GLU A C 1
ATOM 1553 O O . GLU A 1 196 ? 11.302 -1.746 -9.343 1.00 91.94 196 GLU A O 1
ATOM 1558 N N . GLU A 1 197 ? 10.100 -0.538 -10.828 1.00 91.88 197 GLU A N 1
ATOM 1559 C CA . GLU A 1 197 ? 10.856 -0.947 -12.023 1.00 91.88 197 GLU A CA 1
ATOM 1560 C C . GLU A 1 197 ? 12.377 -0.829 -11.838 1.00 91.88 197 GLU A C 1
ATOM 1562 O O . GLU A 1 197 ? 13.123 -1.715 -12.258 1.00 91.88 197 GLU A O 1
ATOM 1567 N N . MET A 1 198 ? 12.831 0.221 -11.142 1.00 92.62 198 MET A N 1
ATOM 1568 C CA . MET A 1 198 ? 14.251 0.530 -10.947 1.00 92.62 198 MET A CA 1
ATOM 1569 C C . MET A 1 198 ? 14.849 -0.023 -9.649 1.00 92.62 198 MET A C 1
ATOM 1571 O O . MET A 1 198 ? 16.071 -0.155 -9.563 1.00 92.62 198 MET A O 1
ATOM 1575 N N . TYR A 1 199 ? 14.045 -0.323 -8.624 1.00 94.38 199 TYR A N 1
ATOM 1576 C CA . TYR A 1 199 ? 14.565 -0.587 -7.280 1.00 94.38 199 TYR A CA 1
ATOM 1577 C C . TYR A 1 199 ? 13.932 -1.794 -6.599 1.00 94.38 199 TYR A C 1
ATOM 1579 O O . TYR A 1 199 ? 12.720 -1.989 -6.575 1.00 94.38 199 TYR A O 1
ATOM 1587 N N . SER A 1 200 ? 14.797 -2.593 -5.981 1.00 96.88 200 SER A N 1
ATOM 1588 C CA . SER A 1 200 ? 14.419 -3.586 -4.976 1.00 96.88 200 SER A CA 1
ATOM 1589 C C . SER A 1 200 ? 14.978 -3.153 -3.632 1.00 96.88 200 SER A C 1
ATOM 1591 O O . SER A 1 200 ? 15.977 -2.440 -3.567 1.00 96.88 200 SER A O 1
ATOM 1593 N N . GLY A 1 20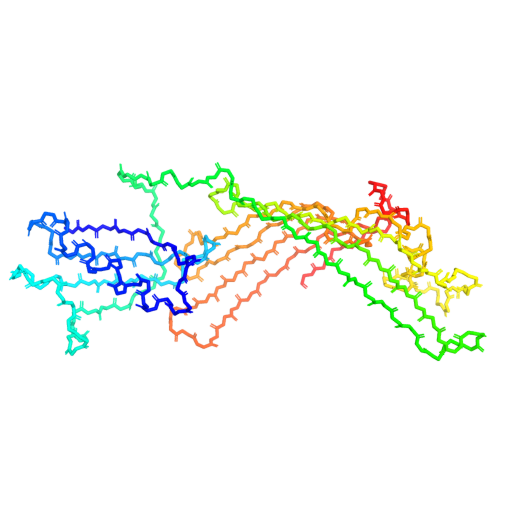1 ? 14.367 -3.577 -2.542 1.00 96.81 201 GLY A N 1
ATOM 1594 C CA . GLY A 1 201 ? 14.840 -3.178 -1.229 1.00 96.81 201 GLY A CA 1
ATOM 1595 C C . GLY A 1 201 ? 13.896 -3.571 -0.121 1.00 96.81 201 GLY A C 1
ATOM 1596 O O . GLY A 1 201 ? 12.970 -4.357 -0.314 1.00 96.81 201 GLY A O 1
ATOM 1597 N N . ALA A 1 202 ? 14.153 -2.996 1.041 1.00 98.19 202 ALA A N 1
ATOM 1598 C CA . ALA A 1 202 ? 13.287 -3.096 2.193 1.00 98.19 202 ALA A CA 1
ATOM 1599 C C . ALA A 1 202 ? 13.231 -1.752 2.908 1.00 98.19 202 ALA A C 1
ATOM 1601 O O . ALA A 1 202 ? 14.195 -0.983 2.903 1.00 98.19 202 ALA A O 1
ATOM 1602 N N . GLY A 1 203 ? 12.101 -1.476 3.535 1.00 97.94 203 GLY A N 1
ATOM 1603 C CA . GLY A 1 203 ? 11.905 -0.248 4.274 1.00 97.94 203 GLY A CA 1
ATOM 1604 C C . GLY A 1 203 ? 10.856 -0.403 5.349 1.00 97.94 203 GLY A C 1
ATOM 1605 O O . GLY A 1 203 ? 10.126 -1.396 5.419 1.00 97.94 203 GLY A O 1
ATOM 1606 N N . GLY A 1 204 ? 10.803 0.601 6.205 1.00 97.94 204 GLY A N 1
ATOM 1607 C CA . GLY A 1 204 ? 9.817 0.677 7.253 1.00 97.94 204 GLY A CA 1
ATOM 1608 C C . GLY A 1 204 ? 9.523 2.108 7.646 1.00 97.94 204 GLY A C 1
ATOM 1609 O O . GLY A 1 204 ? 10.346 3.007 7.490 1.00 97.94 204 GLY A O 1
ATOM 1610 N N . GLU A 1 205 ? 8.326 2.291 8.171 1.00 97.25 205 GLU A N 1
ATOM 1611 C CA . GLU A 1 205 ? 7.821 3.541 8.694 1.00 97.25 205 GLU A CA 1
ATOM 1612 C C . GLU A 1 205 ? 7.121 3.273 10.022 1.00 97.25 205 GLU A C 1
ATOM 1614 O O . GLU A 1 205 ? 6.421 2.268 10.188 1.00 97.25 205 GLU A O 1
ATOM 1619 N N . ILE A 1 206 ? 7.315 4.186 10.966 1.00 97.38 206 ILE A N 1
ATOM 1620 C CA . ILE A 1 206 ? 6.564 4.243 12.213 1.00 97.38 206 ILE A CA 1
ATOM 1621 C C . ILE A 1 206 ? 5.911 5.615 12.293 1.00 97.38 206 ILE A C 1
ATOM 1623 O O . ILE A 1 206 ? 6.570 6.630 12.080 1.00 97.38 206 ILE A O 1
ATOM 1627 N N . ILE A 1 207 ? 4.628 5.637 12.640 1.00 96.00 207 ILE A N 1
ATOM 1628 C CA . ILE A 1 207 ? 3.838 6.853 12.803 1.00 96.00 207 ILE A CA 1
ATOM 1629 C C . ILE A 1 207 ? 3.277 6.890 14.218 1.00 96.00 207 ILE A C 1
ATOM 1631 O O . ILE A 1 207 ? 2.651 5.935 14.676 1.00 96.00 207 ILE A O 1
ATOM 1635 N N . PHE A 1 208 ? 3.455 8.024 14.884 1.00 95.00 208 PHE A N 1
ATOM 1636 C CA . PHE A 1 208 ? 2.742 8.384 16.096 1.00 95.00 208 PHE A CA 1
ATOM 1637 C C . PHE A 1 208 ? 1.679 9.440 15.785 1.00 95.00 208 PHE A C 1
ATOM 1639 O O . PHE A 1 208 ? 1.997 10.570 15.407 1.00 95.00 208 PHE A O 1
ATOM 1646 N N . GLN A 1 209 ? 0.411 9.089 15.975 1.00 92.94 209 GLN A N 1
ATOM 1647 C CA . GLN A 1 209 ? -0.724 9.987 15.786 1.00 92.94 209 GLN A CA 1
ATOM 1648 C C . GLN A 1 209 ? -1.556 10.046 17.071 1.00 92.94 209 GLN A C 1
ATOM 1650 O O . GLN A 1 209 ? -2.350 9.137 17.317 1.00 92.94 209 GLN A O 1
ATOM 1655 N N . PRO A 1 210 ? -1.418 11.100 17.899 1.00 92.38 210 PRO A N 1
ATOM 1656 C CA . PRO A 1 210 ? -2.237 11.237 19.094 1.00 92.38 210 PRO A CA 1
ATOM 1657 C C . PRO A 1 210 ? -3.734 11.240 18.762 1.00 92.38 210 PRO A C 1
ATOM 1659 O O . PRO A 1 210 ? -4.166 11.780 17.740 1.00 92.38 210 PRO A O 1
ATOM 1662 N N . PHE A 1 211 ? -4.538 10.664 19.651 1.00 88.81 211 PHE A N 1
ATOM 1663 C CA . PHE A 1 211 ? -5.982 10.586 19.462 1.00 88.81 211 PHE A CA 1
ATOM 1664 C C . PHE A 1 211 ? -6.617 11.976 19.295 1.00 88.81 211 PHE A C 1
ATOM 1666 O O . PHE A 1 211 ? -6.306 12.900 20.043 1.00 88.81 211 PHE A O 1
ATOM 1673 N N . GLN A 1 212 ? -7.498 12.117 18.297 1.00 86.56 212 GLN A N 1
ATOM 1674 C CA . GLN A 1 212 ? -8.142 13.385 17.904 1.00 86.56 212 GLN A CA 1
ATOM 1675 C C . GLN A 1 212 ? -7.173 14.528 17.546 1.00 86.56 212 GLN A C 1
ATOM 1677 O O . GLN A 1 212 ? -7.580 15.687 17.444 1.00 86.56 212 GLN A O 1
ATOM 1682 N N . SER A 1 213 ? -5.900 14.221 17.301 1.00 88.81 213 SER A N 1
ATOM 1683 C CA . SER A 1 213 ? -4.929 15.200 16.828 1.00 88.81 213 SER A CA 1
ATOM 1684 C C . SER A 1 213 ? -5.082 15.459 15.332 1.00 88.81 213 SER A C 1
ATOM 1686 O O . SER A 1 213 ? -5.340 14.552 14.541 1.00 88.81 213 SER A O 1
ATOM 1688 N N . ARG A 1 214 ? -4.842 16.711 14.935 1.00 90.56 214 ARG A N 1
ATOM 1689 C CA . ARG A 1 214 ? -4.666 17.115 13.529 1.00 90.56 214 ARG A CA 1
ATOM 1690 C C . ARG A 1 214 ? -3.233 16.902 13.028 1.00 90.56 214 ARG A C 1
ATOM 1692 O O . ARG A 1 214 ? -2.950 17.165 11.866 1.00 90.56 214 ARG A O 1
ATOM 1699 N N . PHE A 1 215 ? -2.343 16.467 13.915 1.00 93.00 215 PHE A N 1
ATOM 1700 C CA . PHE A 1 215 ? -0.926 16.246 13.658 1.00 93.00 215 PHE A CA 1
ATOM 1701 C C . PHE A 1 215 ? -0.560 14.782 13.891 1.00 93.00 215 PHE A C 1
ATOM 1703 O O . PHE A 1 215 ? -1.040 14.165 14.846 1.00 93.00 215 PHE A O 1
ATOM 1710 N N . ALA A 1 216 ? 0.336 14.274 13.051 1.00 93.50 216 ALA A N 1
ATOM 1711 C CA . ALA A 1 216 ? 0.984 12.978 13.180 1.00 93.50 216 ALA A CA 1
ATOM 1712 C C . ALA A 1 216 ? 2.486 13.152 12.922 1.00 93.50 216 ALA A C 1
ATOM 1714 O O . ALA A 1 216 ? 2.887 14.013 12.138 1.00 93.50 216 ALA A O 1
ATOM 1715 N N . PHE A 1 217 ? 3.302 12.344 13.588 1.00 96.25 217 PHE A N 1
ATOM 1716 C CA . PHE A 1 217 ? 4.757 12.374 13.482 1.00 96.25 217 PHE A CA 1
ATOM 1717 C C . PHE A 1 217 ? 5.238 11.024 12.973 1.00 96.25 217 PHE A C 1
ATOM 1719 O O . PHE A 1 217 ? 4.901 9.998 13.560 1.00 96.25 217 PHE A O 1
ATOM 1726 N N . GLY A 1 218 ? 6.003 11.026 11.887 1.00 96.75 218 GLY A N 1
ATOM 1727 C CA . GLY A 1 218 ? 6.503 9.815 11.246 1.00 96.75 218 GLY A CA 1
ATOM 1728 C C . GLY A 1 218 ? 8.024 9.791 11.196 1.00 96.75 218 GLY A C 1
ATOM 1729 O O . GLY A 1 218 ? 8.664 10.838 11.115 1.00 96.75 218 GLY A O 1
ATOM 1730 N N . ALA A 1 219 ? 8.587 8.590 11.228 1.00 97.88 219 ALA A N 1
ATOM 1731 C CA . ALA A 1 219 ? 9.981 8.338 10.894 1.00 97.88 219 ALA A CA 1
ATOM 1732 C C . ALA A 1 219 ? 10.044 7.156 9.927 1.00 97.88 219 ALA A C 1
ATOM 1734 O O . ALA A 1 219 ? 9.359 6.150 10.134 1.00 97.88 219 ALA A O 1
ATOM 1735 N N . SER A 1 220 ? 10.870 7.278 8.890 1.00 97.31 220 SER A N 1
ATOM 1736 C CA . SER A 1 220 ? 11.021 6.256 7.860 1.00 97.31 220 SER A CA 1
ATOM 1737 C C . SER A 1 220 ? 12.483 5.877 7.677 1.00 97.31 220 SER A C 1
ATOM 1739 O O . SER A 1 220 ? 13.380 6.668 7.953 1.00 97.31 220 SER A O 1
ATOM 1741 N N . LEU A 1 221 ? 12.729 4.649 7.237 1.00 97.94 221 LEU A N 1
ATOM 1742 C CA . LEU A 1 221 ? 14.052 4.204 6.827 1.00 97.94 221 LEU A CA 1
ATOM 1743 C C . LEU A 1 221 ? 13.906 3.177 5.713 1.00 97.94 221 LEU A C 1
ATOM 1745 O O . LEU A 1 221 ? 13.160 2.209 5.841 1.00 97.94 221 LEU A O 1
ATOM 1749 N N . ASN A 1 222 ? 14.646 3.377 4.633 1.00 97.25 222 ASN A N 1
ATOM 1750 C CA . ASN A 1 222 ? 14.552 2.599 3.410 1.00 97.25 222 ASN A CA 1
ATOM 1751 C C . ASN A 1 222 ? 15.960 2.262 2.930 1.00 97.25 222 ASN A C 1
ATOM 1753 O O . ASN A 1 222 ? 16.796 3.150 2.781 1.00 97.25 222 ASN A O 1
ATOM 1757 N N . ALA A 1 223 ? 16.217 0.985 2.681 1.00 97.12 223 ALA A N 1
ATOM 1758 C CA . ALA A 1 223 ? 17.447 0.493 2.084 1.00 97.12 223 ALA A CA 1
ATOM 1759 C C . ALA A 1 223 ? 17.105 -0.100 0.719 1.00 97.12 223 ALA A C 1
ATOM 1761 O O . ALA A 1 223 ? 16.436 -1.132 0.628 1.00 97.12 223 ALA A O 1
ATOM 1762 N N . VAL A 1 224 ? 17.550 0.563 -0.344 1.00 95.50 224 VAL A N 1
ATOM 1763 C CA . VAL A 1 224 ? 17.220 0.178 -1.717 1.00 95.50 224 VAL A CA 1
ATOM 1764 C C . VAL A 1 224 ? 18.477 -0.084 -2.530 1.00 95.50 224 VAL A C 1
ATOM 1766 O O . VAL A 1 224 ? 19.524 0.535 -2.335 1.00 95.50 224 VAL A O 1
ATOM 1769 N N . ARG A 1 225 ? 18.362 -1.029 -3.456 1.00 94.69 225 ARG A N 1
ATOM 1770 C CA . ARG A 1 225 ? 19.382 -1.419 -4.418 1.00 94.69 225 ARG A CA 1
ATOM 1771 C C . ARG A 1 225 ? 18.781 -1.353 -5.812 1.00 94.69 225 ARG A C 1
ATOM 1773 O O . ARG A 1 225 ? 17.632 -1.741 -6.033 1.00 94.69 225 ARG A O 1
ATOM 1780 N N . ARG A 1 226 ? 19.560 -0.825 -6.746 1.00 93.81 226 ARG A N 1
ATOM 1781 C CA . ARG A 1 226 ? 19.133 -0.683 -8.133 1.00 93.81 226 ARG A CA 1
ATOM 1782 C C . ARG A 1 226 ? 19.005 -2.056 -8.791 1.00 93.81 226 ARG A C 1
ATOM 1784 O O . ARG A 1 226 ? 19.848 -2.923 -8.573 1.00 93.81 226 ARG A O 1
ATOM 1791 N N . ARG A 1 227 ? 17.945 -2.250 -9.567 1.00 94.25 227 ARG A N 1
ATOM 1792 C CA . ARG A 1 227 ? 17.684 -3.461 -10.356 1.00 94.25 227 ARG A CA 1
ATOM 1793 C C . ARG A 1 227 ? 18.463 -3.427 -11.659 1.00 94.25 227 ARG A C 1
ATOM 1795 O O . ARG A 1 227 ? 18.802 -2.347 -12.134 1.00 94.25 227 ARG A O 1
ATOM 1802 N N . ASP A 1 228 ? 18.724 -4.591 -12.228 1.00 92.94 228 ASP A N 1
ATOM 1803 C CA . ASP A 1 228 ? 19.221 -4.676 -13.599 1.00 92.94 228 ASP A CA 1
ATOM 1804 C C . ASP A 1 228 ? 18.181 -4.115 -14.591 1.00 92.94 228 ASP A C 1
ATOM 1806 O O . ASP A 1 228 ? 16.977 -4.078 -14.305 1.00 92.94 228 ASP A O 1
ATOM 1810 N N . TYR A 1 229 ? 18.648 -3.608 -15.729 1.00 91.44 229 TYR A N 1
ATOM 1811 C CA . TYR A 1 229 ? 17.831 -2.839 -16.673 1.00 91.44 229 TYR A CA 1
ATOM 1812 C C . TYR A 1 229 ? 16.773 -3.685 -17.389 1.00 91.44 229 TYR A C 1
ATOM 1814 O O . TYR A 1 229 ? 15.803 -3.130 -17.902 1.00 91.44 229 TYR A O 1
ATOM 1822 N N . ASP A 1 230 ? 16.924 -5.010 -17.379 1.00 91.19 230 ASP A N 1
ATOM 1823 C CA . ASP A 1 230 ? 15.998 -5.989 -17.958 1.00 91.19 230 ASP A CA 1
ATOM 1824 C C . ASP A 1 230 ? 14.687 -6.160 -17.162 1.00 91.19 230 ASP A C 1
ATOM 1826 O O . ASP A 1 230 ? 13.800 -6.901 -17.582 1.00 91.19 230 ASP A O 1
ATOM 1830 N N . ARG A 1 231 ? 14.548 -5.490 -16.004 1.00 88.00 231 ARG A N 1
ATOM 1831 C CA . ARG A 1 231 ? 13.427 -5.659 -15.056 1.00 88.00 231 ARG A CA 1
ATOM 1832 C C . ARG A 1 231 ? 13.217 -7.117 -14.612 1.00 88.00 231 ARG A C 1
ATOM 1834 O O . ARG A 1 231 ? 12.102 -7.510 -14.253 1.00 88.00 231 ARG A O 1
ATOM 1841 N N . GLY A 1 232 ? 14.288 -7.906 -14.580 1.00 87.31 232 GLY A N 1
ATOM 1842 C CA . GLY A 1 232 ? 14.322 -9.260 -14.042 1.00 87.31 232 GLY A CA 1
ATOM 1843 C C . GLY A 1 232 ? 14.499 -9.281 -12.521 1.00 87.31 232 GLY A C 1
ATOM 1844 O O . GLY A 1 232 ? 13.873 -8.522 -11.778 1.00 87.31 232 GLY A O 1
ATOM 1845 N N . TRP A 1 233 ? 15.358 -10.171 -12.031 1.00 89.00 233 TRP A N 1
ATOM 1846 C CA . TRP A 1 233 ? 15.715 -10.274 -10.605 1.00 89.00 233 TRP A CA 1
ATOM 1847 C C . TRP A 1 233 ? 17.136 -9.784 -10.306 1.00 89.00 233 TRP A C 1
ATOM 1849 O O . TRP A 1 233 ? 17.547 -9.768 -9.145 1.00 89.00 233 TRP A O 1
ATOM 1859 N N . GLY A 1 234 ? 17.883 -9.394 -11.344 1.00 91.12 234 GLY A N 1
ATOM 1860 C CA . GLY A 1 234 ? 19.244 -8.887 -11.227 1.00 91.12 234 GLY A CA 1
ATOM 1861 C C . GLY A 1 234 ? 19.311 -7.587 -10.425 1.00 91.12 234 GLY A C 1
ATOM 1862 O O . GLY A 1 234 ? 18.362 -6.798 -10.393 1.00 91.12 234 GLY A O 1
ATOM 1863 N N . LEU A 1 235 ? 20.446 -7.366 -9.762 1.00 92.94 235 LEU A N 1
ATOM 1864 C CA . LEU A 1 235 ? 20.705 -6.182 -8.946 1.00 92.94 235 LEU A CA 1
ATOM 1865 C C . LEU A 1 235 ? 22.067 -5.595 -9.312 1.00 92.94 235 LEU A C 1
ATOM 1867 O O . LEU A 1 235 ? 23.076 -6.297 -9.293 1.00 92.94 235 LEU A O 1
ATOM 1871 N N . LEU A 1 236 ? 22.093 -4.293 -9.575 1.00 90.50 236 LEU A N 1
ATOM 1872 C CA . LEU A 1 236 ? 23.304 -3.520 -9.831 1.00 90.50 236 LEU A CA 1
ATOM 1873 C C . LEU A 1 236 ? 23.963 -3.107 -8.508 1.00 90.50 236 LEU A C 1
ATOM 1875 O O . LEU A 1 236 ? 23.343 -3.139 -7.446 1.00 90.50 236 LEU A O 1
ATOM 1879 N N . ASP A 1 237 ? 25.228 -2.696 -8.534 1.00 89.75 237 ASP A N 1
ATOM 1880 C CA . ASP A 1 237 ? 25.998 -2.404 -7.310 1.00 89.75 237 ASP A CA 1
ATOM 1881 C C . ASP A 1 237 ? 25.548 -1.152 -6.554 1.00 89.75 237 ASP A C 1
ATOM 1883 O O . ASP A 1 237 ? 25.860 -0.979 -5.371 1.00 89.75 237 ASP A O 1
ATOM 1887 N N . TRP A 1 238 ? 24.768 -0.292 -7.205 1.00 89.06 238 TRP A N 1
ATOM 1888 C CA . TRP A 1 238 ? 24.246 0.905 -6.572 1.00 89.06 238 TRP A CA 1
ATOM 1889 C C . TRP A 1 238 ? 23.250 0.558 -5.464 1.00 89.06 238 TRP A C 1
ATOM 1891 O O . TRP A 1 238 ? 22.216 -0.072 -5.702 1.00 89.06 238 TRP A O 1
ATOM 1901 N N . LYS A 1 239 ? 23.544 1.037 -4.257 1.00 92.38 239 LYS A N 1
ATOM 1902 C CA . LYS A 1 239 ? 22.724 0.893 -3.055 1.00 92.38 239 LYS A CA 1
ATOM 1903 C C . LYS A 1 239 ? 22.682 2.213 -2.300 1.00 92.38 239 LYS A C 1
ATOM 1905 O O . LYS A 1 239 ? 23.676 2.936 -2.268 1.00 92.38 239 LYS A O 1
ATOM 1910 N N . VAL A 1 240 ? 21.558 2.501 -1.662 1.00 92.56 240 VAL A N 1
ATOM 1911 C CA . VAL A 1 240 ? 21.403 3.683 -0.814 1.00 92.56 240 VAL A CA 1
ATOM 1912 C C . VAL A 1 240 ? 20.529 3.354 0.387 1.00 92.56 240 VAL A C 1
ATOM 1914 O O . VAL A 1 240 ? 19.624 2.521 0.306 1.00 92.56 240 VAL A O 1
ATOM 1917 N N . VAL A 1 241 ? 20.811 4.025 1.499 1.00 94.38 241 VAL A N 1
ATOM 1918 C CA . VAL A 1 241 ? 19.937 4.066 2.668 1.00 94.38 241 VAL A CA 1
ATOM 1919 C C . VAL A 1 241 ? 19.437 5.499 2.817 1.00 94.38 241 VAL A C 1
ATOM 1921 O O . VAL A 1 241 ? 20.236 6.432 2.792 1.00 94.38 241 VAL A O 1
ATOM 1924 N N . THR A 1 242 ? 18.125 5.670 2.931 1.00 92.00 242 THR A N 1
ATOM 1925 C CA . THR A 1 242 ? 17.437 6.970 2.999 1.00 92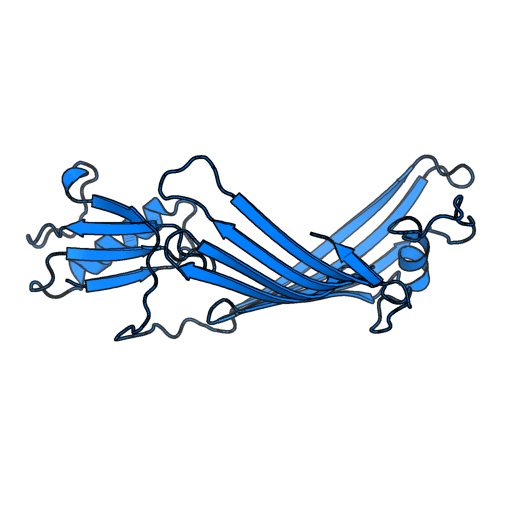.00 242 THR A CA 1
ATOM 1926 C C . THR A 1 242 ? 16.348 6.921 4.062 1.00 92.00 242 THR A C 1
ATOM 1928 O O . THR A 1 242 ? 15.723 5.871 4.208 1.00 92.00 242 THR A O 1
ATOM 1931 N N . GLY A 1 243 ? 16.066 8.023 4.753 1.00 86.31 243 GLY A N 1
ATOM 1932 C CA . GLY A 1 243 ? 15.027 8.098 5.783 1.00 86.31 243 GLY A CA 1
ATOM 1933 C C . GLY A 1 243 ? 14.543 9.514 6.021 1.00 86.31 243 GLY A C 1
ATOM 1934 O O . GLY A 1 243 ? 15.337 10.437 5.723 1.00 86.31 243 GLY A O 1
#

Organism: NCBI:txid408172

Foldseek 3Di:
DEEEEDEDPDDPDVVVVVQVVVLVCLQPPDLVDQKYWYFYQYLQAGAKIKIFGHPSDNDSHDDPVPVVRIDIGWGDDDPDDPDDDPPPPFPKDKDKDKDKDWDADDPVDRIWIWIWIKIWMWTDHDPQKIKIWIWIGTDDGDQDPPDDQPDPDDCPCSCVSLLCPLQVTATFDIKMKGWHAPDTQKIKIKMFARHGQFKGWIKMKIKRDPRPDPDIDMDMKIKIFTADSNSYRHTDPDIDIDD

InterPro domains:
  IPR010344 Exopolysaccharide biosynthesis protein YbjH [PF06082] (2-243)

Secondary structure (DSSP, 8-state):
-EEEEE--SS-SSHHHHHHHHHHHHHHHS-TT--EEEEEE-BTTB---EEEEE---SS-----TT-GGGEEEE-----SS-S------SSEEEEEEEEEEEEEE--SSSSEEEEEEEEEEEEEEEETTEEEEEEEEEEEEE-----S--S-SS--SSTTHHHHHHTTSSEEEEEEEEEEEEEETTEEEEEEEEEEETTEEEEEEEEEE--TT-S--EEEEEEEEEEEPTTSSS-EEEEEEEE-